Protein AF-A0A6V7I6G4-F1 (afdb_monomer)

Sequence (319 aa):
AIMKYIVFGTEKMRLEFGNEPKAKEIVEFIENSEDFRRCEDPVRAAGLIRTSRYSIDHCNAKLLKSSQVWEALVETMDLSKLLQNLQQIYNAGLLTASSQVSEKIIAALVDKESILKSKIRPATLFMVAKSYQDPESVPMSLKRRAGRKYKSKQRPNQQPIRKLVDALYSALNVSFSNVEATGLRYLITVSTDGWRKKQGSHLAQPDANKPWVLESACILALSLLRADDRVTVSTFIATEGLNARPVHIDKNATFQEAMNRMKSKSTAPPNLGKPILWAAHHRKKYDVFINVVDKMREKYDFTGRAMDLYKKKMNLTNT

InterPro domains:
  IPR008858 TROVE domain [PF05731] (60-138)
  IPR008858 TROVE domain [PS50988] (1-184)
  IPR036465 von Willebrand factor A-like domain superfamily [G3DSA:3.40.50.410] (151-319)
  IPR036465 von Willebrand factor A-like domain superfamily [SSF53300] (208-314)
  IPR037214 TROVE domain superfamily [SSF140864] (2-178)
  IPR040322 RNA-binding protein RO60 [PTHR14202] (2-317)
  IPR056800 RNA-binding protein RO60, vWA domain [PF25045] (215-317)

Secondary structure (DSSP, 8-state):
-HHHHHHHHHHHHHHHHTT-TTTHHHHHHHHHHHHHHH---HHHHHHHHHHH---GGGS-GGGGG-HHHHHHHHHHS-HHHHHHHHHHHHHTT---TT-HHHHHHHHHHH-HHHHHHTT--HHHHHHHHHHHH-TTTS-HHHHHHTT------SPPSSPPPHHHHHHHHHHHHHHGGGSPP----EEEEE--GGGS-----S----STT---HHHHHHHHHHHHHHH-S-EEEEE---SSSS--EE----TT--HHHHHHHH-----S---TTHHHHHHHHTT---SEEEEE-S---GGG--HHHHHHHHHHHHT----

Mean predicted aligned error: 7.87 Å

Solvent-accessible surface area (backbone atoms only — not comparable to full-atom values): 18176 Å² total; per-residue (Å²): 89,71,73,44,30,75,76,62,34,65,69,60,20,44,76,76,30,60,85,36,78,94,37,36,70,61,52,51,50,52,52,52,50,52,53,48,38,68,47,82,52,48,69,61,48,22,51,46,28,64,76,69,64,54,54,78,89,48,50,30,77,79,45,72,62,39,61,60,30,49,45,30,43,61,76,77,50,54,70,70,63,47,57,63,40,46,60,56,45,42,50,51,61,47,57,42,98,84,31,69,46,37,54,53,53,36,53,62,36,64,37,61,66,59,46,55,74,65,57,47,52,37,70,59,38,50,54,44,40,48,36,56,70,35,63,73,72,51,56,68,70,58,41,44,75,66,70,40,84,79,82,76,88,62,75,44,99,65,74,66,52,64,69,51,51,52,24,35,54,50,36,27,62,58,19,29,75,58,42,78,60,80,86,58,27,37,38,38,36,36,42,45,78,47,32,61,75,81,74,89,54,99,74,71,70,72,79,74,75,69,74,61,32,55,62,52,40,37,54,51,48,47,30,44,39,58,32,25,96,45,56,46,42,25,29,45,48,53,64,93,75,59,32,49,44,76,46,88,67,62,55,83,53,51,72,67,54,40,49,60,61,62,61,50,84,10,78,42,76,78,56,83,24,30,45,44,41,32,29,34,73,69,70,54,85,62,78,44,80,44,77,39,58,88,74,85,62,70,94,73,63,46,42,68,63,22,48,52,51,24,32,62,67,66,73,49,78,94,122

pLDDT: mean 85.98, std 14.03, range [36.84, 97.88]

Foldseek 3Di:
DVVCCVVPNLVRCCVVCVPPPVCPVVNVVRVVLVVLLVDPDLQVNLVCCQPVVDAPVSHHPNSLLDLSNLLSNLVRDQLLVCLLCVLVCQQSVQCDPPHSNVVSNLVCLLPLVSLLVVLDALVSLVLSLCCLQPVLLDDPVVNVVSVNPDDDPDHNPDHRDPSSSVSSLNSSLSSLLSQAADQFAEEEEFEAPLQDDPPDDPPPPDPSPVDCLLLVSLSVQLSHLQNYVRYWYWYAAADPALGTHTFDDHNSHGSVRSSVRRDDNHNHDDAQLSPLLVCLVVLNDGPYYHYRDPDDDVVRHPNVVSVVSSCVSNVHDDD

Radius of gyration: 25.77 Å; Cα contacts (8 Å, |Δi|>4): 450; chains: 1; bounding box: 75×36×69 Å

Structure (mmCIF, N/CA/C/O backbone):
data_AF-A0A6V7I6G4-F1
#
_entry.id   AF-A0A6V7I6G4-F1
#
loop_
_atom_site.group_PDB
_atom_site.id
_atom_site.type_symbol
_atom_site.label_atom_id
_atom_site.label_alt_id
_atom_site.label_comp_id
_atom_site.label_asym_id
_atom_site.label_entity_id
_atom_site.label_seq_id
_atom_site.pdbx_PDB_ins_code
_atom_site.Cartn_x
_atom_site.Cartn_y
_atom_site.Cartn_z
_atom_site.occupancy
_atom_site.B_iso_or_equiv
_atom_site.auth_seq_id
_atom_site.auth_comp_id
_atom_site.auth_asym_id
_atom_site.auth_atom_id
_atom_site.pdbx_PDB_model_num
ATOM 1 N N . ALA A 1 1 ? -36.254 13.062 14.295 1.00 87.94 1 ALA A N 1
ATOM 2 C CA . ALA A 1 1 ? -35.146 12.525 15.119 1.00 87.94 1 ALA A CA 1
ATOM 3 C C . ALA A 1 1 ? -33.748 12.967 14.652 1.00 87.94 1 ALA A C 1
ATOM 5 O O . ALA A 1 1 ? -33.191 13.850 15.289 1.00 87.94 1 ALA A O 1
ATOM 6 N N . ILE A 1 2 ? -33.184 12.438 13.551 1.00 93.88 2 ILE A N 1
ATOM 7 C CA . ILE A 1 2 ? -31.757 12.645 13.180 1.00 93.88 2 ILE A CA 1
ATOM 8 C C . ILE A 1 2 ? -31.364 14.126 13.058 1.00 93.88 2 ILE A C 1
ATOM 10 O O . ILE A 1 2 ? -30.454 14.576 13.747 1.00 93.88 2 ILE A O 1
ATOM 14 N N . MET A 1 3 ? -32.078 14.908 12.239 1.00 94.56 3 MET A N 1
ATOM 15 C CA . MET A 1 3 ? -31.788 16.343 12.077 1.00 94.56 3 MET A CA 1
ATOM 16 C C . MET A 1 3 ? -31.874 17.107 13.404 1.00 94.56 3 MET A C 1
ATOM 18 O O . MET A 1 3 ? -31.080 18.009 13.654 1.00 94.56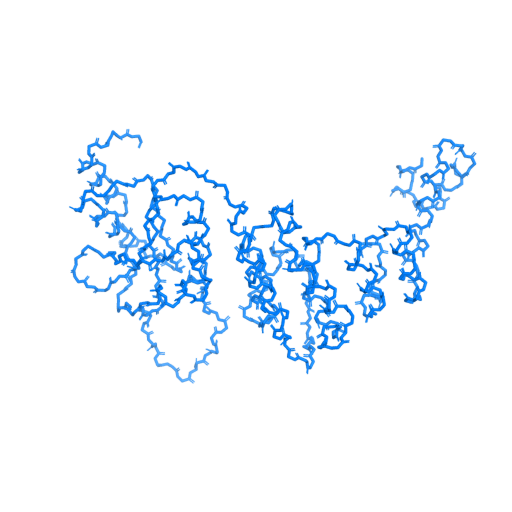 3 MET A O 1
ATOM 22 N N . LYS A 1 4 ? -32.800 16.713 14.287 1.00 93.75 4 LYS A N 1
ATOM 23 C CA . LYS A 1 4 ? -32.948 17.325 15.611 1.00 93.75 4 LYS A CA 1
ATOM 24 C C . LYS A 1 4 ? -31.737 17.039 16.495 1.00 93.75 4 LYS A C 1
ATOM 26 O O . LYS A 1 4 ? -31.231 17.963 17.118 1.00 93.75 4 LYS A O 1
ATOM 31 N N . TYR A 1 5 ? -31.255 15.795 16.503 1.00 94.69 5 TYR A N 1
ATOM 32 C CA . TYR A 1 5 ? -30.037 15.414 17.219 1.00 94.69 5 TYR A CA 1
ATOM 33 C C . TYR A 1 5 ? -28.815 16.189 16.711 1.00 94.69 5 TYR A C 1
ATOM 35 O O . TYR A 1 5 ? -28.080 16.749 17.517 1.00 94.69 5 TYR A O 1
ATOM 43 N N . ILE A 1 6 ? -28.636 16.291 15.390 1.00 94.00 6 ILE A N 1
ATOM 44 C CA . ILE A 1 6 ? -27.493 17.001 14.793 1.00 94.00 6 ILE A CA 1
ATOM 45 C C . ILE A 1 6 ? -27.478 18.482 15.199 1.00 94.00 6 ILE A C 1
ATOM 47 O O . ILE A 1 6 ? -26.416 19.021 15.497 1.00 94.00 6 ILE A O 1
ATOM 51 N N . VAL A 1 7 ? -28.640 19.143 15.214 1.00 95.88 7 VAL A N 1
ATOM 52 C CA . VAL A 1 7 ? -28.730 20.590 15.476 1.00 95.88 7 VAL A CA 1
ATOM 53 C C . VAL A 1 7 ? -28.798 20.914 16.972 1.00 95.88 7 VAL A C 1
ATOM 55 O O . VAL A 1 7 ? -28.272 21.937 17.401 1.00 95.88 7 VAL A O 1
ATOM 58 N N . PHE A 1 8 ? -29.452 20.072 17.775 1.00 94.12 8 PHE A N 1
ATOM 59 C CA . PHE A 1 8 ? -29.814 20.406 19.156 1.00 94.12 8 PHE A CA 1
ATOM 60 C C . PHE A 1 8 ? -29.389 19.382 20.215 1.00 94.12 8 PHE A C 1
ATOM 62 O O . PHE A 1 8 ? -29.637 19.610 21.399 1.00 94.12 8 PHE A O 1
ATOM 69 N N . GLY A 1 9 ? -28.766 18.272 19.821 1.00 92.12 9 GLY A N 1
ATOM 70 C CA . GLY A 1 9 ? -28.303 17.225 20.727 1.00 92.12 9 GLY A CA 1
ATOM 71 C C . GLY A 1 9 ? -29.379 16.226 21.166 1.00 92.12 9 GLY A C 1
ATOM 72 O O . GLY A 1 9 ? -30.554 16.302 20.792 1.00 92.12 9 GLY A O 1
ATOM 73 N N . THR A 1 10 ? -28.941 15.248 21.962 1.00 92.06 10 THR A N 1
ATOM 74 C CA . THR A 1 10 ? -29.726 14.068 22.363 1.00 92.06 10 THR A CA 1
ATOM 75 C C . THR A 1 10 ? -30.939 14.422 23.214 1.00 92.06 10 THR A C 1
ATOM 77 O O . THR A 1 10 ? -32.009 13.865 22.995 1.00 92.06 10 THR A O 1
ATOM 80 N N . GLU A 1 11 ? -30.818 15.390 24.126 1.00 91.50 11 GLU A N 1
ATOM 81 C CA . GLU A 1 11 ? -31.911 15.775 25.030 1.00 91.50 11 GLU A CA 1
ATOM 82 C C . GLU A 1 11 ? -33.131 16.308 24.270 1.00 91.50 11 GLU A C 1
ATOM 84 O O . GLU A 1 11 ? -34.240 15.806 24.452 1.00 91.50 11 GLU A O 1
ATOM 89 N N . LYS A 1 12 ? -32.942 17.268 23.349 1.00 92.69 12 LYS A N 1
ATOM 90 C CA . LYS A 1 12 ? -34.058 17.816 22.554 1.00 92.69 12 LYS A CA 1
ATOM 91 C C . LYS A 1 12 ? -34.633 16.798 21.576 1.00 92.69 12 LYS A C 1
ATOM 93 O O . LYS A 1 12 ? -35.821 16.843 21.274 1.00 92.69 12 LYS A O 1
ATOM 98 N N . MET A 1 13 ? -33.802 15.887 21.072 1.00 94.94 13 MET A N 1
ATOM 99 C CA . MET A 1 13 ? -34.265 14.787 20.231 1.00 94.94 13 MET A CA 1
ATOM 100 C C . MET A 1 13 ? -35.169 13.831 21.022 1.00 94.94 13 MET A C 1
ATOM 102 O O . MET A 1 13 ? -36.256 13.513 20.543 1.00 94.94 13 MET A O 1
ATOM 106 N N . ARG A 1 14 ? -34.772 13.448 22.243 1.00 92.19 14 ARG A N 1
ATOM 107 C CA . ARG A 1 14 ? -35.543 12.563 23.126 1.00 92.19 14 ARG A CA 1
ATOM 108 C C . ARG A 1 14 ? -36.880 13.174 23.541 1.00 92.19 14 ARG A C 1
ATOM 110 O O . ARG A 1 14 ? -37.891 12.482 23.511 1.00 92.19 14 ARG A O 1
ATOM 117 N N . LEU A 1 15 ? -36.897 14.463 23.882 1.00 93.56 15 LEU A N 1
ATOM 118 C CA . LEU A 1 15 ? -38.122 15.168 24.279 1.00 93.56 15 LEU A CA 1
ATOM 119 C C . LEU A 1 15 ? -39.195 15.161 23.180 1.00 93.56 15 LEU A C 1
ATOM 121 O O . LEU A 1 15 ? -40.371 14.995 23.480 1.00 93.56 15 LEU A O 1
ATOM 125 N N . GLU A 1 16 ? -38.799 15.326 21.917 1.00 92.38 16 GLU A N 1
ATOM 126 C CA . GLU A 1 16 ? -39.747 15.422 20.797 1.00 92.38 16 GLU A CA 1
ATOM 127 C C . GLU A 1 16 ? -40.076 14.071 20.156 1.00 92.38 16 GLU A C 1
ATOM 129 O O . GLU A 1 16 ? -41.180 13.885 19.655 1.00 92.38 16 GLU A O 1
ATOM 134 N N . PHE A 1 17 ? -39.127 13.131 20.143 1.00 93.12 17 PHE A N 1
ATOM 135 C CA . PHE A 1 17 ? -39.249 11.885 19.379 1.00 93.12 17 PHE A CA 1
ATOM 136 C C . PHE A 1 17 ? -39.174 10.613 20.232 1.00 93.12 17 PHE A C 1
ATOM 138 O O . PHE A 1 17 ? -39.289 9.526 19.676 1.00 93.12 17 PHE A O 1
ATOM 145 N N . GLY A 1 18 ? -39.012 10.708 21.556 1.00 86.94 18 GLY A N 1
ATOM 146 C CA . GLY A 1 18 ? -38.821 9.542 22.431 1.00 86.94 18 GLY A CA 1
ATOM 147 C C . GLY A 1 18 ? -39.999 8.564 22.464 1.00 86.94 18 GLY A C 1
ATOM 148 O O . GLY A 1 18 ? -39.793 7.365 22.611 1.00 86.94 18 GLY A O 1
ATOM 149 N N . ASN A 1 19 ? -41.221 9.063 22.262 1.00 91.12 19 ASN A N 1
ATOM 150 C CA . ASN A 1 19 ? -42.437 8.243 22.230 1.00 91.12 19 ASN A CA 1
ATOM 151 C C . ASN A 1 19 ? -42.943 7.969 20.803 1.00 91.12 19 ASN A C 1
ATOM 153 O O . ASN A 1 19 ? -43.972 7.320 20.641 1.00 91.12 19 ASN A O 1
ATOM 157 N N . GLU A 1 20 ? -42.254 8.467 19.770 1.00 92.88 20 GLU A N 1
ATOM 158 C CA . GLU A 1 20 ? -42.673 8.301 18.377 1.00 92.88 20 GLU A CA 1
ATOM 159 C C . GLU A 1 20 ? -42.309 6.885 17.887 1.00 92.88 20 GLU A C 1
ATOM 161 O O . GLU A 1 20 ? -41.119 6.585 17.727 1.00 92.88 20 GLU A O 1
ATOM 166 N N . PRO A 1 21 ? -43.286 6.004 17.588 1.00 92.00 21 PRO A N 1
ATOM 167 C CA . PRO A 1 21 ? -43.012 4.603 17.260 1.00 92.00 21 PRO A CA 1
ATOM 168 C C . PRO A 1 21 ? -42.117 4.447 16.030 1.00 92.00 21 PRO A C 1
ATOM 170 O O . PRO A 1 21 ? -41.254 3.574 15.994 1.00 92.00 21 PRO A O 1
ATOM 173 N N . LYS A 1 22 ? -42.278 5.336 15.039 1.00 92.12 22 LYS A N 1
ATOM 174 C CA . LYS A 1 22 ? -41.467 5.345 13.811 1.00 92.12 22 LYS A CA 1
ATOM 175 C C . LYS A 1 22 ? -40.026 5.797 14.044 1.00 92.12 22 LYS A C 1
ATOM 177 O O . LYS A 1 22 ? -39.168 5.535 13.208 1.00 92.12 22 LYS A O 1
ATOM 182 N N . ALA A 1 23 ? -39.759 6.507 15.139 1.00 91.25 23 ALA A N 1
ATOM 183 C CA . ALA A 1 23 ? -38.432 7.011 15.475 1.00 91.25 23 ALA A CA 1
ATOM 184 C C . ALA A 1 23 ? -37.715 6.157 16.527 1.00 91.25 23 ALA A C 1
ATOM 186 O O . ALA A 1 23 ? -36.510 6.330 16.691 1.00 91.25 23 ALA A O 1
ATOM 187 N N . LYS A 1 24 ? -38.425 5.245 17.204 1.00 91.81 24 LYS A N 1
ATOM 188 C CA . LYS A 1 24 ? -37.935 4.476 18.354 1.00 91.81 24 LYS A CA 1
ATOM 189 C C . LYS A 1 24 ? -36.563 3.836 18.125 1.00 91.81 24 LYS A C 1
ATOM 191 O O . LYS A 1 24 ? -35.648 4.096 18.894 1.00 91.81 24 LYS A O 1
ATOM 196 N N . GLU A 1 25 ? -36.392 3.087 17.036 1.00 91.44 25 GLU A N 1
ATOM 197 C CA . GLU A 1 25 ? -35.124 2.408 16.719 1.00 91.44 25 GLU A CA 1
ATOM 198 C C . GLU A 1 25 ? -33.957 3.397 16.552 1.00 91.44 25 GLU A C 1
ATOM 200 O O . GLU A 1 25 ? -32.858 3.182 17.061 1.00 91.44 25 GLU A O 1
ATOM 205 N N . ILE A 1 26 ? -34.200 4.526 15.882 1.00 92.00 26 ILE A N 1
ATOM 206 C CA . ILE A 1 26 ? -33.181 5.559 15.651 1.00 92.00 26 ILE A CA 1
ATOM 207 C C . ILE A 1 26 ? -32.856 6.305 16.950 1.00 92.00 26 ILE A C 1
ATOM 209 O O . ILE A 1 26 ? -31.694 6.626 17.193 1.00 92.00 26 ILE A O 1
ATOM 213 N N . VAL A 1 27 ? -33.866 6.604 17.770 1.00 93.25 27 VAL A N 1
ATOM 214 C CA . VAL A 1 27 ? -33.695 7.250 19.079 1.00 93.25 27 VAL A CA 1
ATOM 215 C C . VAL A 1 27 ? -32.844 6.353 19.979 1.00 93.25 27 VAL A C 1
ATOM 217 O O . VAL A 1 27 ? -31.806 6.807 20.458 1.00 93.25 27 VAL A O 1
ATOM 220 N N . GLU A 1 28 ? -33.215 5.076 20.113 1.00 91.81 28 GLU A N 1
ATOM 221 C CA . GLU A 1 28 ? -32.480 4.077 20.899 1.00 91.81 28 GLU A CA 1
ATOM 222 C C . GLU A 1 28 ? -31.045 3.904 20.392 1.00 91.81 28 GLU A C 1
ATOM 224 O O . GLU A 1 28 ? -30.103 3.872 21.182 1.00 91.81 28 GLU A O 1
ATOM 229 N N . PHE A 1 29 ? -30.837 3.844 19.073 1.00 90.25 29 PHE A N 1
ATOM 230 C CA . PHE A 1 29 ? -29.493 3.762 18.504 1.00 90.25 29 PHE A CA 1
ATOM 231 C C . PHE A 1 29 ? -28.633 4.979 18.873 1.00 90.25 29 PHE A C 1
ATOM 233 O O . PHE A 1 29 ? -27.484 4.824 19.294 1.00 90.25 29 PHE A O 1
ATOM 240 N N . ILE A 1 30 ? -29.174 6.195 18.739 1.00 91.50 30 ILE A N 1
ATOM 241 C CA . ILE A 1 30 ? -28.443 7.424 19.063 1.00 91.50 30 ILE A CA 1
ATOM 242 C C . ILE A 1 30 ? -28.115 7.470 20.558 1.00 91.50 30 ILE A C 1
ATOM 244 O O . ILE A 1 30 ? -26.965 7.743 20.903 1.00 91.50 30 ILE A O 1
ATOM 248 N N . GLU A 1 31 ? -29.074 7.163 21.431 1.00 91.00 31 GLU A N 1
ATOM 249 C CA . GLU A 1 31 ? -28.863 7.109 22.882 1.00 91.00 31 GLU A CA 1
ATOM 250 C C . GLU A 1 31 ? -27.778 6.091 23.251 1.00 91.00 31 GLU A C 1
ATOM 252 O O . GLU A 1 31 ? -26.788 6.450 23.889 1.00 91.00 31 GLU A O 1
ATOM 257 N N . ASN A 1 32 ? -27.873 4.865 22.732 1.00 91.69 32 ASN A N 1
ATOM 258 C CA . ASN A 1 32 ? -26.869 3.828 22.965 1.00 91.69 32 ASN A CA 1
ATOM 259 C C . ASN A 1 32 ? -25.475 4.237 22.451 1.00 91.69 32 ASN A C 1
ATOM 261 O O . ASN A 1 32 ? -24.461 3.911 23.072 1.00 91.69 32 ASN A O 1
ATOM 265 N N . SER A 1 33 ? -25.400 4.969 21.333 1.00 90.25 33 SER A N 1
ATOM 266 C CA . SER A 1 33 ? -24.134 5.466 20.781 1.00 90.25 33 SER A CA 1
ATOM 267 C C . SER A 1 33 ? -23.504 6.584 21.625 1.00 90.25 33 SER A C 1
ATOM 269 O O . SER A 1 33 ? -22.279 6.721 21.672 1.00 90.25 33 SER A O 1
ATOM 271 N N . GLU A 1 34 ? -24.325 7.415 22.270 1.00 89.81 34 GLU A N 1
ATOM 272 C CA . GLU A 1 34 ? -23.891 8.465 23.199 1.00 89.81 34 GLU A CA 1
ATOM 273 C C . GLU A 1 34 ? -23.421 7.859 24.521 1.00 89.81 34 GLU A C 1
ATOM 275 O O . GLU A 1 34 ? -22.352 8.214 25.021 1.00 89.81 34 GLU A O 1
ATOM 280 N N . ASP A 1 35 ? -24.157 6.878 25.037 1.00 90.00 35 ASP A N 1
ATOM 281 C CA . ASP A 1 35 ? -23.777 6.124 26.229 1.00 90.00 35 ASP A CA 1
ATOM 282 C C . ASP A 1 35 ? -22.467 5.361 26.015 1.00 90.00 35 ASP A C 1
ATOM 284 O O . ASP A 1 35 ? -21.580 5.384 26.872 1.00 90.00 35 ASP A O 1
ATOM 288 N N . PHE A 1 36 ? -22.284 4.749 24.841 1.00 92.94 36 PHE A N 1
ATOM 289 C CA . PHE A 1 36 ? -21.019 4.111 24.483 1.00 92.94 36 PHE A CA 1
ATOM 290 C C . PHE A 1 36 ? -19.863 5.116 24.397 1.00 92.94 36 PHE A C 1
ATOM 292 O O . PHE A 1 36 ? -18.784 4.848 24.926 1.00 92.94 36 PHE A O 1
ATOM 299 N N . ARG A 1 37 ? -20.081 6.306 23.816 1.00 90.81 37 ARG A N 1
ATOM 300 C CA . ARG A 1 37 ? -19.069 7.381 23.780 1.00 90.81 37 ARG A CA 1
ATOM 301 C C . ARG A 1 37 ? -18.630 7.835 25.173 1.00 90.81 37 ARG A C 1
ATOM 303 O O . ARG A 1 37 ? -17.478 8.234 25.350 1.00 90.81 37 ARG A O 1
ATOM 310 N N . ARG A 1 38 ? -19.532 7.769 26.155 1.00 91.25 38 ARG A N 1
ATOM 311 C CA . ARG A 1 38 ? -19.275 8.100 27.567 1.00 91.25 38 ARG A CA 1
ATOM 312 C C . ARG A 1 38 ? -18.714 6.927 28.372 1.00 91.25 38 ARG A C 1
ATOM 314 O O . ARG A 1 38 ? -18.309 7.127 29.513 1.00 91.25 38 ARG A O 1
ATOM 321 N N . CYS A 1 39 ? -18.666 5.722 27.806 1.00 93.19 39 CYS A N 1
ATOM 322 C CA . CYS A 1 39 ? -18.121 4.554 28.481 1.00 93.19 39 CYS A CA 1
ATOM 323 C C . CYS A 1 39 ? -16.626 4.752 28.784 1.00 93.19 39 CYS A C 1
ATOM 325 O O . CYS A 1 39 ? -15.840 5.131 27.911 1.00 93.19 39 CYS A O 1
ATOM 327 N N . GLU A 1 40 ? -16.236 4.489 30.032 1.00 94.06 40 GLU A N 1
ATOM 328 C CA . GLU A 1 40 ? -14.837 4.521 30.481 1.00 94.06 40 GLU A CA 1
ATOM 329 C C . GLU A 1 40 ? -14.327 3.145 30.939 1.00 94.06 40 GLU A C 1
ATOM 331 O O . GLU A 1 40 ? -13.123 2.984 31.127 1.00 94.06 40 GLU A O 1
ATOM 336 N N . ASP A 1 41 ? -15.212 2.146 31.061 1.00 95.75 41 ASP A N 1
ATOM 337 C CA . ASP A 1 41 ? -14.856 0.769 31.416 1.00 95.75 41 ASP A CA 1
ATOM 338 C C . ASP A 1 41 ? -14.464 -0.043 30.163 1.00 95.75 41 ASP A C 1
ATOM 340 O O . ASP A 1 41 ? -15.312 -0.282 29.293 1.00 95.75 41 ASP A O 1
ATO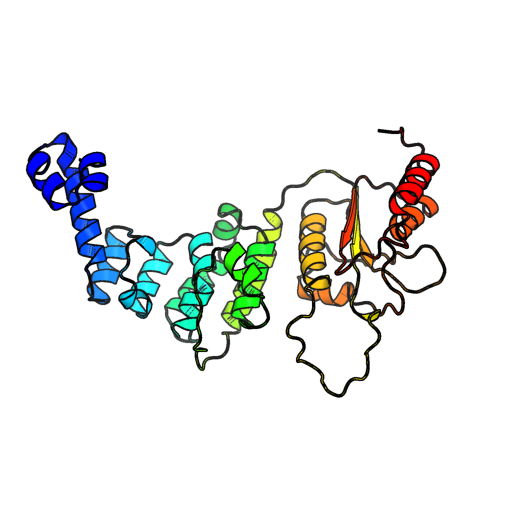M 344 N N . PRO A 1 42 ? -13.207 -0.512 30.059 1.00 95.62 42 PRO A N 1
ATOM 345 C CA . PRO A 1 42 ? -12.752 -1.292 28.917 1.00 95.62 42 PRO A CA 1
ATOM 346 C C . PRO A 1 42 ? -13.497 -2.611 28.696 1.00 95.62 42 PRO A C 1
ATOM 348 O O . PRO A 1 42 ? -13.676 -3.003 27.541 1.00 95.62 42 PRO A O 1
ATOM 351 N N . VAL A 1 43 ? -13.938 -3.289 29.761 1.00 95.81 43 VAL A N 1
ATOM 352 C CA . VAL A 1 43 ? -14.604 -4.597 29.645 1.00 95.81 43 VAL A CA 1
ATOM 353 C C . VAL A 1 43 ? -15.997 -4.410 29.058 1.00 95.81 43 VAL A C 1
ATOM 355 O O . VAL A 1 43 ? -16.337 -5.033 28.047 1.00 95.81 43 VAL A O 1
ATOM 358 N N . ARG A 1 44 ? -16.780 -3.486 29.630 1.00 95.06 44 ARG A N 1
ATOM 359 C CA . ARG A 1 44 ? -18.088 -3.106 29.086 1.00 95.06 44 ARG A CA 1
ATOM 360 C C . ARG A 1 44 ? -17.978 -2.602 27.651 1.00 95.06 44 ARG A C 1
ATOM 362 O O . ARG A 1 44 ? -18.779 -3.002 26.808 1.00 95.06 44 ARG A O 1
ATOM 369 N N . ALA A 1 45 ? -16.981 -1.770 27.351 1.00 95.56 45 ALA A N 1
ATOM 370 C CA . ALA A 1 45 ? -16.783 -1.260 26.001 1.00 95.56 45 ALA A CA 1
ATOM 371 C C . ALA A 1 45 ? -16.490 -2.383 24.991 1.00 95.56 45 ALA A C 1
ATOM 373 O O . ALA A 1 45 ? -17.091 -2.413 23.919 1.00 95.56 45 ALA A O 1
ATOM 374 N N . ALA A 1 46 ? -15.624 -3.339 25.341 1.00 95.25 46 ALA A N 1
ATOM 375 C CA . ALA A 1 46 ? -15.332 -4.498 24.500 1.00 95.25 46 ALA A CA 1
ATOM 376 C C . ALA A 1 46 ? -16.578 -5.366 24.244 1.00 95.25 46 ALA A C 1
ATOM 378 O O . ALA A 1 46 ? -16.765 -5.859 23.131 1.00 95.25 46 ALA A O 1
ATOM 379 N N . GLY A 1 47 ? -17.448 -5.527 25.247 1.00 94.56 47 GLY A N 1
ATOM 380 C CA . GLY A 1 47 ? -18.747 -6.186 25.084 1.00 94.56 47 GLY A CA 1
ATOM 381 C C . GLY A 1 47 ? -19.640 -5.464 24.071 1.00 94.56 47 GLY A C 1
ATOM 382 O O . GLY A 1 47 ? -20.094 -6.079 23.109 1.00 94.56 47 GLY A O 1
ATOM 383 N N . LEU A 1 48 ? -19.808 -4.147 24.235 1.00 93.69 48 LEU A N 1
ATOM 384 C CA . LEU A 1 48 ? -20.638 -3.312 23.357 1.00 93.69 48 LEU A CA 1
ATOM 385 C C . LEU A 1 48 ? -20.131 -3.272 21.908 1.00 93.69 48 LEU A C 1
ATOM 387 O O . LEU A 1 48 ? -20.933 -3.260 20.977 1.00 93.69 48 LEU A O 1
ATOM 391 N N . ILE A 1 49 ? -18.814 -3.296 21.693 1.00 94.94 49 ILE A N 1
ATOM 392 C CA . ILE A 1 49 ? -18.229 -3.379 20.345 1.00 94.94 49 ILE A CA 1
ATOM 393 C C . ILE A 1 49 ? -18.655 -4.676 19.650 1.00 94.94 49 ILE A C 1
ATOM 395 O O . ILE A 1 49 ? -19.049 -4.640 18.487 1.00 94.94 49 ILE A O 1
ATOM 399 N N . ARG A 1 50 ? -18.636 -5.811 20.356 1.00 93.25 50 ARG A N 1
ATOM 400 C CA . ARG A 1 50 ? -19.014 -7.110 19.779 1.00 93.25 50 ARG A CA 1
ATOM 401 C C . ARG A 1 50 ? -20.510 -7.222 19.513 1.00 93.25 50 ARG A C 1
ATOM 403 O O . ARG A 1 50 ? -20.899 -7.717 18.459 1.00 93.25 50 ARG A O 1
ATOM 410 N N . THR A 1 51 ? -21.345 -6.762 20.445 1.00 91.88 51 THR A N 1
ATOM 411 C CA . THR A 1 51 ? -22.805 -6.893 20.329 1.00 91.88 51 THR A CA 1
ATOM 412 C C . THR A 1 51 ? -23.404 -5.876 19.367 1.00 91.88 51 THR A C 1
ATOM 414 O O . THR A 1 51 ? -24.229 -6.232 18.532 1.00 91.88 51 THR A O 1
ATOM 417 N N . SER A 1 52 ? -22.973 -4.616 19.449 1.00 89.44 52 SER A N 1
ATOM 418 C CA . SER A 1 52 ? -23.563 -3.496 18.704 1.00 89.44 52 SER A CA 1
ATOM 419 C C . SER A 1 52 ? -22.740 -3.070 17.485 1.00 89.44 52 SER A C 1
ATOM 421 O O . SER A 1 52 ? -23.135 -2.147 16.779 1.00 89.44 52 SER A O 1
ATOM 423 N N . ARG A 1 53 ? -21.599 -3.726 17.221 1.00 88.00 53 ARG A N 1
ATOM 424 C CA . ARG A 1 53 ? -20.684 -3.442 16.096 1.00 88.00 53 ARG A CA 1
ATOM 425 C C . ARG A 1 53 ? -20.223 -1.983 16.028 1.00 88.00 53 ARG A C 1
ATOM 427 O O . ARG A 1 53 ? -20.032 -1.429 14.943 1.00 88.00 53 ARG A O 1
ATOM 434 N N . TYR A 1 54 ? -20.020 -1.351 17.184 1.00 91.62 54 TYR A N 1
ATOM 435 C CA . TYR A 1 54 ? -19.483 0.005 17.224 1.00 91.62 54 TYR A CA 1
ATOM 436 C C . TYR A 1 54 ? -18.066 0.055 16.652 1.00 91.62 54 TYR A C 1
ATOM 438 O O . TYR A 1 54 ? -17.186 -0.720 17.021 1.00 91.62 54 TYR A O 1
ATOM 446 N N . SER A 1 55 ? -17.833 1.015 15.758 1.00 91.50 55 SER A N 1
ATOM 447 C CA . SER A 1 55 ? -16.499 1.291 15.229 1.00 91.50 55 SER A CA 1
ATOM 448 C C . SER A 1 55 ? -15.625 2.056 16.232 1.00 91.50 55 SER A C 1
ATOM 450 O O . SER A 1 55 ? -16.112 2.680 17.179 1.00 91.50 55 SER A O 1
ATOM 452 N N . ILE A 1 56 ? -14.319 2.095 15.950 1.00 91.50 56 ILE A N 1
ATOM 453 C CA . ILE A 1 56 ? -13.338 2.923 16.671 1.00 91.50 56 ILE A CA 1
ATOM 454 C C . ILE A 1 56 ? -13.744 4.403 16.768 1.00 91.50 56 ILE A C 1
ATOM 456 O O . ILE A 1 56 ? -13.377 5.068 17.730 1.00 91.50 56 ILE A O 1
ATOM 460 N N . ASP A 1 57 ? -14.521 4.916 15.808 1.00 89.69 57 ASP A N 1
ATOM 461 C CA . ASP A 1 57 ? -14.923 6.326 15.769 1.00 89.69 57 ASP A CA 1
ATOM 462 C C . ASP A 1 57 ? -15.934 6.675 16.881 1.00 89.69 57 ASP A C 1
ATOM 464 O O . ASP A 1 57 ? -16.057 7.838 17.255 1.00 89.69 57 ASP A O 1
ATOM 468 N N . HIS A 1 58 ? -16.613 5.671 17.447 1.00 90.12 58 HIS A N 1
ATOM 469 C CA . HIS A 1 58 ? -17.508 5.835 18.595 1.00 90.12 58 HIS A CA 1
ATOM 470 C C . HIS A 1 58 ? -16.788 5.662 19.941 1.00 90.12 58 HIS A C 1
ATOM 472 O O . HIS A 1 58 ? -17.365 5.947 20.987 1.00 90.12 58 HIS A O 1
ATOM 478 N N . CYS A 1 59 ? -15.548 5.164 19.943 1.00 89.81 59 CYS A N 1
ATOM 479 C CA . CYS A 1 59 ? -14.831 4.845 21.173 1.00 89.81 59 CYS A CA 1
ATOM 480 C C . CYS A 1 59 ? -14.279 6.106 21.846 1.00 89.81 59 CYS A C 1
ATOM 482 O O . CYS A 1 59 ? -13.681 6.971 21.202 1.00 89.81 59 CYS A O 1
ATOM 484 N N . ASN A 1 60 ? -14.370 6.159 23.175 1.00 89.56 60 ASN A N 1
ATOM 485 C CA . ASN A 1 60 ? -13.656 7.155 23.965 1.00 89.56 60 ASN A CA 1
ATOM 486 C C . ASN A 1 60 ? -12.135 7.009 23.758 1.00 89.56 60 ASN A C 1
ATOM 488 O O . ASN A 1 60 ? -11.578 5.916 23.874 1.00 89.56 60 ASN A O 1
ATOM 492 N N . ALA A 1 61 ? -11.430 8.115 23.503 1.00 87.00 61 ALA A N 1
ATOM 493 C CA . ALA A 1 61 ? -9.987 8.111 23.260 1.00 87.00 61 ALA A CA 1
ATOM 494 C C . ALA A 1 61 ? -9.172 7.477 24.405 1.00 87.00 61 ALA A C 1
ATOM 496 O O . ALA A 1 61 ? -8.123 6.882 24.149 1.00 87.00 61 ALA A O 1
ATOM 497 N N . LYS A 1 62 ? -9.650 7.568 25.657 1.00 89.88 62 LYS A N 1
ATOM 498 C CA . LYS A 1 62 ? -9.008 6.926 26.818 1.00 89.88 62 LYS A CA 1
ATOM 499 C C . LYS A 1 62 ? -8.987 5.397 26.690 1.00 89.88 62 LYS A C 1
ATOM 501 O O . LYS A 1 62 ? -7.993 4.772 27.054 1.00 89.88 62 LYS A O 1
ATOM 506 N N . LEU A 1 63 ? -10.044 4.815 26.119 1.00 93.19 63 LEU A N 1
ATOM 507 C CA . LEU A 1 63 ? -10.207 3.370 25.943 1.00 93.19 63 LEU A CA 1
ATOM 508 C C . LEU A 1 63 ? -9.277 2.786 24.875 1.00 93.19 63 LEU A C 1
ATOM 510 O O . LEU A 1 63 ? -8.952 1.602 24.927 1.00 93.19 63 LEU A O 1
ATOM 514 N N . LEU A 1 64 ? -8.765 3.611 23.954 1.00 91.56 64 LEU A N 1
ATOM 515 C CA . LEU A 1 64 ? -7.849 3.179 22.888 1.00 91.56 64 LEU A CA 1
ATOM 516 C C . LEU A 1 64 ? -6.437 2.818 23.387 1.00 91.56 64 LEU A C 1
ATOM 518 O O . LEU A 1 64 ? -5.555 2.534 22.577 1.00 91.56 64 LEU A O 1
ATOM 522 N N . LYS A 1 65 ? -6.218 2.820 24.706 1.00 89.75 65 LYS A N 1
ATOM 523 C CA . LYS A 1 65 ? -5.033 2.257 25.368 1.00 89.75 65 LYS A CA 1
ATOM 524 C C . LYS A 1 65 ? -5.252 0.827 25.884 1.00 89.75 65 LYS A C 1
ATOM 526 O O . LYS A 1 65 ? -4.296 0.211 26.336 1.00 89.75 65 LYS A O 1
ATOM 531 N N . SER A 1 66 ? -6.480 0.305 25.851 1.00 94.00 66 SER A N 1
ATOM 532 C CA . SER A 1 66 ? -6.811 -1.019 26.392 1.00 94.00 66 SER A CA 1
ATOM 533 C C . SER A 1 66 ? -6.657 -2.130 25.353 1.00 94.00 66 SER A C 1
ATOM 535 O O . SER A 1 66 ? -7.215 -2.035 24.258 1.00 94.00 66 SER A O 1
ATOM 537 N N . SER A 1 67 ? -5.980 -3.223 25.730 1.00 93.19 67 SER A N 1
ATOM 538 C CA . SER A 1 67 ? -5.906 -4.445 24.911 1.00 93.19 67 SER A CA 1
ATOM 539 C C . SER A 1 67 ? -7.295 -5.012 24.628 1.00 93.19 67 SER A C 1
ATOM 541 O O . SER A 1 67 ? -7.618 -5.274 23.478 1.00 93.19 67 SER A O 1
ATOM 543 N N . GLN A 1 68 ? -8.159 -5.099 25.644 1.00 93.69 68 GLN A N 1
ATOM 544 C CA . GLN A 1 68 ? -9.497 -5.698 25.531 1.00 93.69 68 GLN A CA 1
ATOM 545 C C . GLN A 1 68 ? -10.372 -4.983 24.492 1.00 93.69 68 GLN A C 1
ATOM 547 O O . GLN A 1 68 ? -11.105 -5.620 23.736 1.00 93.69 68 GLN A O 1
ATOM 552 N N . VAL A 1 69 ? -10.263 -3.653 24.427 1.00 95.50 69 VAL A N 1
ATOM 553 C CA . VAL A 1 69 ? -10.995 -2.828 23.458 1.00 95.50 69 VAL A CA 1
ATOM 554 C C . VAL A 1 69 ? -10.463 -3.071 22.049 1.00 95.50 69 VAL A C 1
ATOM 556 O O . VAL A 1 69 ? -11.248 -3.295 21.132 1.00 95.50 69 VAL A O 1
ATOM 559 N N . TRP A 1 70 ? -9.140 -3.093 21.864 1.00 95.19 70 TRP A N 1
ATOM 560 C CA . TRP A 1 70 ? -8.549 -3.394 20.558 1.00 95.19 70 TRP A CA 1
ATOM 561 C C . TRP A 1 70 ? -8.808 -4.828 20.100 1.00 95.19 70 TRP A C 1
ATOM 563 O O . TRP A 1 70 ? -9.036 -5.045 18.916 1.00 95.19 70 TRP A O 1
ATOM 573 N N . GLU A 1 71 ? -8.840 -5.797 21.010 1.00 94.06 71 GLU A N 1
ATOM 574 C CA . GLU A 1 71 ? -9.195 -7.180 20.694 1.00 94.06 71 GLU A CA 1
ATOM 575 C C . GLU A 1 71 ? -10.610 -7.303 20.138 1.00 94.06 71 GLU A C 1
ATOM 577 O O . GLU A 1 71 ? -10.804 -8.079 19.204 1.00 94.06 71 GLU A O 1
ATOM 582 N N . ALA A 1 72 ? -11.567 -6.553 20.693 1.00 95.00 72 ALA A N 1
ATOM 583 C CA . ALA A 1 72 ? -12.937 -6.494 20.190 1.00 95.00 72 ALA A CA 1
ATOM 584 C C . ALA A 1 72 ? -13.020 -5.723 18.864 1.00 95.00 72 ALA A C 1
ATOM 586 O O . ALA A 1 72 ? -13.674 -6.174 17.931 1.00 95.00 72 ALA A O 1
ATOM 587 N N . LEU A 1 73 ? -12.312 -4.592 18.746 1.00 95.25 73 LEU A N 1
ATOM 588 C CA . LEU A 1 73 ? -12.280 -3.806 17.510 1.00 95.25 73 LEU A CA 1
ATOM 589 C C . LEU A 1 73 ? -11.722 -4.616 16.337 1.00 95.25 73 LEU A C 1
ATOM 591 O O . LEU A 1 73 ? -12.316 -4.602 15.267 1.00 95.25 73 LEU A O 1
ATOM 595 N N . VAL A 1 74 ? -10.602 -5.323 16.518 1.00 93.62 74 VAL A N 1
ATOM 596 C CA . VAL A 1 74 ? -9.956 -6.099 15.443 1.00 93.62 74 VAL A CA 1
ATOM 597 C C . VAL A 1 74 ? -10.861 -7.223 14.926 1.00 93.62 74 VAL A C 1
ATOM 599 O O . VAL A 1 74 ? -10.809 -7.522 13.740 1.00 93.62 74 VAL A O 1
ATOM 602 N N . GLU A 1 75 ? -11.714 -7.814 15.772 1.00 91.62 75 GLU A N 1
ATOM 603 C CA . GLU A 1 75 ? -12.667 -8.860 15.357 1.00 91.62 75 GLU A CA 1
ATOM 604 C C . GLU A 1 75 ? -13.719 -8.345 14.362 1.00 91.62 75 GLU A C 1
ATOM 606 O O . GLU A 1 75 ? -14.142 -9.081 13.473 1.00 91.62 75 GLU A O 1
ATOM 611 N N . THR A 1 76 ? -14.156 -7.092 14.508 1.00 89.56 76 THR A N 1
ATOM 612 C CA . THR A 1 76 ? -15.261 -6.525 13.716 1.00 89.56 76 THR A CA 1
ATOM 613 C C . THR A 1 76 ? -14.807 -5.524 12.652 1.00 89.56 76 THR A C 1
ATOM 615 O O . THR A 1 76 ? -15.622 -5.068 11.851 1.00 89.56 76 THR A O 1
ATOM 618 N N . MET A 1 77 ? -13.536 -5.118 12.667 1.00 91.44 77 MET A N 1
ATOM 619 C CA . MET A 1 77 ? -12.995 -4.047 11.829 1.00 91.44 77 MET A CA 1
ATOM 620 C C . MET A 1 77 ? -12.565 -4.557 10.453 1.00 91.44 77 MET A C 1
ATOM 622 O O . MET A 1 77 ? -11.951 -5.612 10.319 1.00 91.44 77 MET A O 1
ATOM 626 N N . ASP A 1 78 ? -12.833 -3.766 9.415 1.00 92.06 78 ASP A N 1
ATOM 627 C CA . ASP A 1 78 ? -12.331 -4.055 8.078 1.00 92.06 78 ASP A CA 1
ATOM 628 C C . ASP A 1 78 ? -10.803 -3.890 7.994 1.00 92.06 78 ASP A C 1
ATOM 630 O O . ASP A 1 78 ? -10.185 -3.078 8.693 1.00 92.06 78 ASP A O 1
ATOM 634 N N . LEU A 1 79 ? -10.181 -4.633 7.077 1.00 93.06 79 LEU A N 1
ATOM 635 C CA . LEU A 1 79 ? -8.727 -4.647 6.930 1.00 93.06 79 LEU A CA 1
ATOM 636 C C . LEU A 1 79 ? -8.141 -3.256 6.617 1.00 93.06 79 LEU A C 1
ATOM 638 O O . LEU A 1 79 ? -7.052 -2.923 7.086 1.00 93.06 79 LEU A O 1
ATOM 642 N N . SER A 1 80 ? -8.855 -2.408 5.870 1.00 91.62 80 SER A N 1
ATOM 643 C CA . SER A 1 80 ? -8.367 -1.064 5.534 1.00 91.62 80 SER A CA 1
ATOM 644 C C . SER A 1 80 ? -8.302 -0.168 6.769 1.00 91.62 80 SER A C 1
ATOM 646 O O . SER A 1 80 ? -7.286 0.498 6.999 1.00 91.62 80 SER A O 1
ATOM 648 N N . LYS A 1 81 ? -9.355 -0.166 7.591 1.00 91.69 81 LYS A N 1
ATOM 649 C CA . LYS A 1 81 ? -9.404 0.571 8.857 1.00 91.69 81 LYS A CA 1
ATOM 650 C C . LYS A 1 81 ? -8.389 0.011 9.854 1.00 91.69 81 LYS A C 1
ATOM 652 O O . LYS A 1 81 ? -7.729 0.801 10.533 1.00 91.69 81 LYS A O 1
ATOM 657 N N . LEU A 1 82 ? -8.169 -1.305 9.880 1.00 93.94 82 LEU A N 1
ATOM 658 C CA . LEU A 1 82 ? -7.125 -1.917 10.703 1.00 93.94 82 LEU A CA 1
ATOM 659 C C . LEU A 1 82 ? -5.729 -1.396 10.328 1.00 93.94 82 LEU A C 1
ATOM 661 O O . LEU A 1 82 ? -4.992 -0.901 11.183 1.00 93.94 82 LEU A O 1
ATOM 665 N N . LEU A 1 83 ? -5.378 -1.425 9.040 1.00 92.62 83 LEU A N 1
ATOM 666 C CA . LEU A 1 83 ? -4.086 -0.943 8.539 1.00 92.62 83 LEU A CA 1
ATOM 667 C C . LEU A 1 83 ? -3.847 0.551 8.809 1.00 92.62 83 LEU A C 1
ATOM 669 O O . LEU A 1 83 ? -2.715 0.964 9.078 1.00 92.62 83 LEU A O 1
ATOM 673 N N . GLN A 1 84 ? -4.898 1.376 8.752 1.00 90.00 84 GLN A N 1
ATOM 674 C CA . GLN A 1 84 ? -4.810 2.802 9.089 1.00 90.00 84 GLN A CA 1
ATOM 675 C C . GLN A 1 84 ? -4.452 3.022 10.563 1.00 90.00 84 GLN A C 1
ATOM 677 O O . GLN A 1 84 ? -3.715 3.960 10.884 1.00 90.00 84 GLN A O 1
ATOM 682 N N . ASN A 1 85 ? -4.931 2.136 11.437 1.00 90.56 85 ASN A N 1
ATOM 683 C CA . ASN A 1 85 ? -4.767 2.230 12.880 1.00 90.56 85 ASN A CA 1
ATOM 684 C C . ASN A 1 85 ? -3.587 1.422 13.433 1.00 90.56 85 ASN A C 1
ATOM 686 O O . ASN A 1 85 ? -3.205 1.646 14.576 1.00 90.56 85 ASN A O 1
ATOM 690 N N . LEU A 1 86 ? -2.942 0.553 12.647 1.00 92.06 86 LEU A N 1
ATOM 691 C CA . LEU A 1 86 ? -1.864 -0.324 13.126 1.00 92.06 86 LEU A CA 1
ATOM 692 C C . LEU A 1 86 ? -0.763 0.422 13.900 1.00 92.06 86 LEU A C 1
ATOM 694 O O . LEU A 1 86 ? -0.315 -0.025 14.954 1.00 92.06 86 LEU A O 1
ATOM 698 N N . GLN A 1 87 ? -0.363 1.603 13.417 1.00 86.00 87 GLN A N 1
ATOM 699 C CA . GLN A 1 87 ? 0.642 2.424 14.097 1.00 86.00 87 GLN A CA 1
ATOM 700 C C . GLN A 1 87 ? 0.158 2.939 15.459 1.00 86.00 87 GLN A C 1
ATOM 702 O O . GLN A 1 87 ? 0.958 3.086 16.378 1.00 86.00 87 GLN A O 1
ATOM 707 N N . GLN A 1 88 ? -1.133 3.243 15.597 1.00 85.31 88 GLN A N 1
ATOM 708 C CA . GLN A 1 88 ? -1.719 3.656 16.870 1.00 85.31 88 GLN A CA 1
ATOM 709 C C . GLN A 1 88 ? -1.700 2.500 17.873 1.00 85.31 88 GLN A C 1
ATOM 711 O O . GLN A 1 88 ? -1.302 2.715 19.014 1.00 85.31 88 GLN A O 1
ATOM 716 N N . ILE A 1 89 ? -2.048 1.287 17.431 1.00 90.50 89 ILE A N 1
ATOM 717 C CA . ILE A 1 89 ? -2.004 0.071 18.258 1.00 90.50 89 ILE A CA 1
ATOM 718 C C . ILE A 1 89 ? -0.568 -0.197 18.728 1.00 90.50 89 ILE A C 1
ATOM 720 O O . ILE A 1 89 ? -0.329 -0.449 19.908 1.00 90.50 89 ILE A O 1
ATOM 724 N N . TYR A 1 90 ? 0.404 -0.058 17.819 1.00 88.31 90 TYR A N 1
ATOM 725 C CA . TYR A 1 90 ? 1.822 -0.165 18.153 1.00 88.31 90 TYR A CA 1
ATOM 726 C C . TYR A 1 90 ? 2.253 0.872 19.192 1.00 88.31 90 TYR A C 1
ATOM 728 O O . TYR A 1 90 ? 2.840 0.523 20.210 1.00 88.31 90 TYR A O 1
ATOM 736 N N . ASN A 1 91 ? 1.928 2.148 18.967 1.00 83.81 91 ASN A N 1
ATOM 737 C CA . ASN A 1 91 ? 2.308 3.233 19.872 1.00 83.81 91 ASN A CA 1
ATOM 738 C C . ASN A 1 91 ? 1.658 3.102 21.258 1.00 83.81 91 ASN A C 1
ATOM 740 O O . ASN A 1 91 ? 2.216 3.599 22.232 1.00 83.81 91 ASN A O 1
ATOM 744 N N . ALA A 1 92 ? 0.501 2.443 21.349 1.00 85.94 92 ALA A N 1
ATOM 745 C CA . ALA A 1 92 ? -0.149 2.110 22.613 1.00 85.94 92 ALA A CA 1
ATOM 746 C C . ALA A 1 92 ? 0.542 0.955 23.370 1.00 85.94 92 ALA A C 1
ATOM 748 O O . ALA A 1 92 ? 0.149 0.659 24.492 1.00 85.94 92 ALA A O 1
ATOM 749 N N . GLY A 1 93 ? 1.560 0.309 22.785 1.00 88.06 93 GLY A N 1
ATOM 750 C CA . GLY A 1 93 ? 2.289 -0.808 23.398 1.00 88.06 93 GLY A CA 1
ATOM 751 C C . GLY A 1 93 ? 1.523 -2.133 23.389 1.00 88.06 93 GLY A C 1
ATOM 752 O O . GLY A 1 93 ?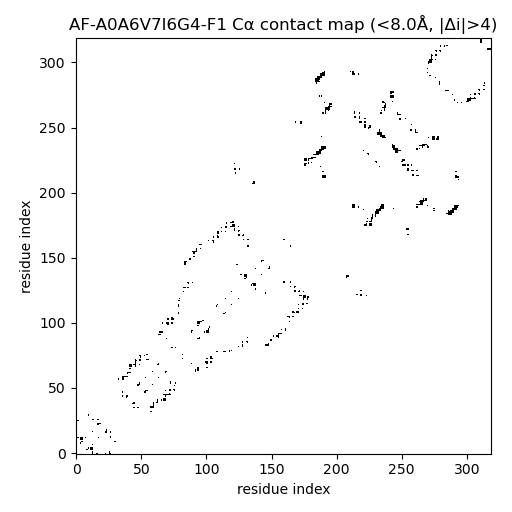 1.835 -3.027 24.170 1.00 88.06 93 GLY A O 1
ATOM 753 N N . LEU A 1 94 ? 0.503 -2.259 22.531 1.00 91.06 94 LEU A N 1
ATOM 754 C CA . LEU A 1 94 ? -0.410 -3.411 22.507 1.00 91.06 94 LEU A CA 1
ATOM 755 C C . LEU A 1 94 ? 0.033 -4.526 21.552 1.00 91.06 94 LEU A C 1
ATOM 757 O O . LEU A 1 94 ? -0.522 -5.626 21.570 1.00 91.06 94 LEU A O 1
ATOM 761 N N . LEU A 1 95 ? 1.031 -4.251 20.711 1.00 91.38 95 LEU A N 1
ATOM 762 C CA . LEU A 1 95 ? 1.593 -5.225 19.781 1.00 91.38 95 LEU A CA 1
ATOM 763 C C . LEU A 1 95 ? 2.817 -5.891 20.406 1.00 91.38 95 LEU A C 1
ATOM 765 O O . LEU A 1 95 ? 3.953 -5.511 20.121 1.00 91.38 95 LEU A O 1
ATOM 769 N N . THR A 1 96 ? 2.577 -6.906 21.236 1.00 88.94 96 THR A N 1
ATOM 770 C CA . THR A 1 96 ? 3.620 -7.779 21.793 1.00 88.94 96 THR A CA 1
ATOM 771 C C . THR A 1 96 ? 3.547 -9.171 21.170 1.00 88.94 96 THR A C 1
ATOM 773 O O . THR A 1 96 ? 2.525 -9.556 20.603 1.00 88.94 96 THR A O 1
ATOM 776 N N . ALA A 1 97 ? 4.635 -9.940 21.256 1.00 86.50 97 ALA A N 1
ATOM 777 C CA . ALA A 1 97 ? 4.704 -11.276 20.657 1.00 86.50 97 ALA A CA 1
ATOM 778 C C . ALA A 1 97 ? 3.669 -12.269 21.223 1.00 86.50 97 ALA A C 1
ATOM 780 O O . ALA A 1 97 ? 3.352 -13.239 20.544 1.00 86.50 97 ALA A O 1
ATOM 781 N N . SER A 1 98 ? 3.166 -12.022 22.435 1.00 86.56 98 SER A N 1
ATOM 782 C CA . SER A 1 98 ? 2.186 -12.853 23.140 1.00 86.56 98 SER A CA 1
ATOM 783 C C . SER A 1 98 ? 0.793 -12.221 23.240 1.00 86.56 98 SER A C 1
ATOM 785 O O . SER A 1 98 ? -0.071 -12.787 23.905 1.00 86.56 98 SER A O 1
ATOM 787 N N . SER A 1 99 ? 0.552 -11.040 22.651 1.00 90.75 99 SER A N 1
ATOM 788 C CA . SER A 1 99 ? -0.767 -10.408 22.748 1.00 90.75 99 SER A CA 1
ATOM 789 C C . SER A 1 99 ? -1.757 -11.001 21.749 1.00 90.75 99 SER A C 1
ATOM 791 O O . SER A 1 99 ? -1.467 -11.137 20.558 1.00 90.75 99 SER A O 1
ATOM 793 N N . GLN A 1 100 ? -2.983 -11.245 22.219 1.00 92.88 100 GLN A N 1
ATOM 794 C CA . GLN A 1 100 ? -4.100 -11.682 21.378 1.00 92.88 100 GLN A CA 1
ATOM 795 C C . GLN A 1 100 ? -4.390 -10.683 20.246 1.00 92.88 100 GLN A C 1
ATOM 797 O O . GLN A 1 100 ? -4.787 -11.071 19.147 1.00 92.88 100 GLN A O 1
ATOM 802 N N . VAL A 1 101 ? -4.165 -9.385 20.498 1.00 94.56 101 VAL A N 1
ATOM 803 C CA . VAL A 1 101 ? -4.256 -8.325 19.482 1.00 94.56 101 VAL A CA 1
ATOM 804 C C . VAL A 1 101 ? -3.309 -8.619 18.318 1.00 94.56 101 VAL A C 1
ATOM 806 O O . VAL A 1 101 ? -3.743 -8.601 17.168 1.00 94.56 101 VAL A O 1
ATOM 809 N N . SER A 1 102 ? -2.036 -8.923 18.592 1.00 94.81 102 SER A N 1
ATOM 810 C CA . SER A 1 102 ? -1.054 -9.232 17.547 1.00 94.81 102 SER A CA 1
ATOM 811 C C . SER A 1 102 ? -1.456 -10.458 16.735 1.00 94.81 102 SER A C 1
ATOM 813 O O . SER A 1 102 ? -1.383 -10.419 15.508 1.00 94.81 102 SER A O 1
ATOM 815 N N . GLU A 1 103 ? -1.906 -11.527 17.394 1.00 94.81 103 GLU A N 1
ATOM 816 C CA . GLU A 1 103 ? -2.315 -12.765 16.721 1.00 94.81 103 GLU A CA 1
ATOM 817 C C . GLU A 1 103 ? -3.490 -12.543 15.768 1.00 94.81 103 GLU A C 1
ATOM 819 O O . GLU A 1 103 ? -3.432 -12.952 14.608 1.00 94.81 103 GLU A O 1
ATOM 824 N N . LYS A 1 104 ? -4.523 -11.822 16.216 1.00 94.19 104 LYS A N 1
ATOM 825 C CA . LYS A 1 104 ? -5.688 -11.493 15.383 1.00 94.19 104 LYS A CA 1
ATOM 826 C C . LYS A 1 104 ? -5.318 -10.628 14.182 1.00 94.19 104 LYS A C 1
ATOM 828 O O . LYS A 1 104 ? -5.811 -10.858 13.081 1.00 94.19 104 LYS A O 1
ATOM 833 N N . ILE A 1 105 ? -4.426 -9.655 14.369 1.00 96.06 105 ILE A N 1
ATOM 834 C CA . ILE A 1 105 ? -3.944 -8.808 13.271 1.00 96.06 105 ILE A CA 1
ATOM 835 C C . ILE A 1 105 ? -3.147 -9.635 12.261 1.00 96.06 105 ILE A C 1
ATOM 837 O O . ILE A 1 105 ? -3.334 -9.472 11.058 1.00 96.06 105 ILE A O 1
ATOM 841 N N . ILE A 1 106 ? -2.277 -10.534 12.730 1.00 96.25 106 ILE A N 1
ATOM 842 C CA . ILE A 1 106 ? -1.526 -11.439 11.855 1.00 96.25 106 ILE A CA 1
ATOM 843 C C . ILE A 1 106 ? -2.491 -12.332 11.068 1.00 96.25 106 ILE A C 1
ATOM 845 O O . ILE A 1 106 ? -2.335 -12.442 9.855 1.00 96.25 106 ILE A O 1
ATOM 849 N N . ALA A 1 107 ? -3.508 -12.906 11.716 1.00 94.94 107 ALA A N 1
ATOM 850 C CA . ALA A 1 107 ? -4.518 -13.723 11.046 1.00 94.94 107 ALA A CA 1
ATOM 851 C C . ALA A 1 107 ? -5.236 -12.944 9.928 1.00 94.94 107 ALA A C 1
ATOM 853 O O . ALA A 1 107 ? -5.316 -13.425 8.799 1.00 94.94 107 ALA A O 1
ATOM 854 N N . ALA A 1 108 ? -5.652 -11.701 10.198 1.00 94.25 108 ALA A N 1
ATOM 855 C CA . ALA A 1 108 ? -6.281 -10.834 9.199 1.00 94.25 108 ALA A CA 1
ATOM 856 C C . ALA A 1 108 ? -5.355 -10.479 8.017 1.00 94.25 108 ALA A C 1
ATOM 858 O O . ALA A 1 108 ? -5.829 -10.242 6.908 1.00 94.25 108 ALA A O 1
ATOM 859 N N . LEU A 1 109 ? -4.035 -10.435 8.234 1.00 95.94 109 LEU A N 1
ATOM 860 C CA . LEU A 1 109 ? -3.032 -10.132 7.203 1.00 95.94 109 LEU A CA 1
ATOM 861 C C . LEU A 1 109 ? -2.592 -11.350 6.383 1.00 95.94 109 LEU A C 1
ATOM 863 O O . LEU A 1 109 ? -1.922 -11.183 5.366 1.00 95.94 109 LEU A O 1
ATOM 867 N N . VAL A 1 110 ? -2.925 -12.563 6.817 1.00 95.31 110 VAL A N 1
ATOM 868 C CA . VAL A 1 110 ? -2.622 -13.799 6.078 1.00 95.31 110 VAL A CA 1
ATOM 869 C C . VAL A 1 110 ? -3.836 -14.278 5.270 1.00 95.31 110 VAL A C 1
ATOM 871 O O . VAL A 1 110 ? -3.673 -15.042 4.319 1.00 95.31 110 VAL A O 1
ATOM 874 N N . ASP A 1 111 ? -5.035 -13.775 5.572 1.00 95.31 111 ASP A N 1
ATOM 875 C CA . ASP A 1 111 ? -6.251 -14.041 4.802 1.00 95.31 111 ASP A CA 1
ATOM 876 C C . ASP A 1 111 ? -6.196 -13.406 3.399 1.00 95.31 111 ASP A C 1
ATOM 878 O O . ASP A 1 111 ? -6.502 -12.228 3.177 1.00 95.31 111 ASP A O 1
ATOM 882 N N . LYS A 1 112 ? -5.812 -14.234 2.423 1.00 95.88 112 LYS A N 1
ATOM 883 C CA . LYS A 1 112 ? -5.691 -13.856 1.015 1.00 95.88 112 LYS A CA 1
ATOM 884 C C . LYS A 1 112 ? -7.016 -13.363 0.428 1.00 95.88 112 LYS A C 1
ATOM 886 O O . LYS A 1 112 ? -7.004 -12.410 -0.350 1.00 95.88 112 LYS A O 1
ATOM 891 N N . GLU A 1 113 ? -8.139 -13.991 0.766 1.00 95.06 113 GLU A N 1
ATOM 892 C CA . GLU A 1 113 ? -9.444 -13.652 0.190 1.00 95.06 113 GLU A CA 1
ATOM 893 C C . GLU A 1 113 ? -9.913 -12.284 0.678 1.00 95.06 113 GLU A C 1
ATOM 895 O O . GLU A 1 113 ? -10.330 -11.444 -0.125 1.00 95.06 113 GLU A O 1
ATOM 900 N N . SER A 1 114 ? -9.752 -12.017 1.976 1.00 93.00 114 SER A N 1
ATOM 901 C CA . SER A 1 114 ? -10.043 -10.708 2.563 1.00 93.00 114 SER A CA 1
ATOM 902 C C . SER A 1 114 ? -9.178 -9.602 1.949 1.00 93.00 114 SER A C 1
ATOM 904 O O . SER A 1 114 ? -9.696 -8.545 1.569 1.00 93.00 114 SER A O 1
ATOM 906 N N . ILE A 1 115 ? -7.879 -9.853 1.734 1.00 95.50 115 ILE A N 1
ATOM 907 C CA . ILE A 1 115 ? -6.981 -8.892 1.070 1.00 95.50 115 ILE A CA 1
ATOM 908 C C . ILE A 1 115 ? -7.450 -8.576 -0.355 1.00 95.50 115 ILE A C 1
ATOM 910 O O . ILE A 1 115 ? -7.484 -7.403 -0.740 1.00 95.50 115 ILE A O 1
ATOM 914 N N . LEU A 1 116 ? -7.832 -9.581 -1.142 1.00 94.69 116 LEU A N 1
ATOM 915 C CA . LEU A 1 116 ? -8.309 -9.355 -2.509 1.00 94.69 116 LEU A CA 1
ATOM 916 C C . LEU A 1 116 ? -9.647 -8.600 -2.516 1.00 94.69 116 LEU A C 1
ATOM 918 O O . LEU A 1 116 ? -9.797 -7.590 -3.206 1.00 94.69 116 LEU A O 1
ATOM 922 N N . LYS A 1 117 ? -10.592 -9.009 -1.662 1.00 94.62 117 LYS A N 1
ATOM 923 C CA . LYS A 1 117 ? -11.907 -8.363 -1.525 1.00 94.62 117 LYS A CA 1
ATOM 924 C C . LYS A 1 117 ? -11.805 -6.903 -1.081 1.00 94.62 117 LYS A C 1
ATOM 926 O O . LYS A 1 117 ? -12.594 -6.069 -1.518 1.00 94.62 117 LYS A O 1
ATOM 931 N N . SER A 1 118 ? -10.826 -6.583 -0.236 1.00 92.50 118 SER A N 1
ATOM 932 C CA . SER A 1 118 ? -10.612 -5.228 0.281 1.00 92.50 118 SER A CA 1
ATOM 933 C C . SER A 1 118 ? -10.136 -4.220 -0.772 1.00 92.50 118 SER A C 1
ATOM 935 O O . SER A 1 118 ? -10.195 -3.015 -0.522 1.00 92.50 118 SER A O 1
ATOM 937 N N . LYS A 1 119 ? -9.632 -4.689 -1.928 1.00 92.94 119 LYS A N 1
ATOM 938 C CA . LYS A 1 119 ? -9.024 -3.860 -2.987 1.00 92.94 119 LYS A CA 1
ATOM 939 C C . LYS A 1 119 ? -7.940 -2.902 -2.472 1.00 92.94 119 LYS A C 1
ATOM 941 O O . LYS A 1 119 ? -7.721 -1.819 -3.021 1.00 92.94 119 LYS A O 1
ATOM 946 N N . ILE A 1 120 ? -7.236 -3.285 -1.403 1.00 92.75 120 ILE A N 1
ATOM 947 C CA . ILE A 1 120 ? -6.138 -2.484 -0.863 1.00 92.75 120 ILE A CA 1
ATOM 948 C C . ILE A 1 120 ? -5.016 -2.420 -1.897 1.00 92.75 120 ILE A C 1
ATOM 950 O O . ILE A 1 120 ? -4.569 -3.439 -2.425 1.00 92.75 120 ILE A O 1
ATOM 954 N N . ARG A 1 121 ? -4.545 -1.199 -2.166 1.00 93.25 121 ARG A N 1
ATOM 955 C CA . ARG A 1 121 ? -3.441 -0.944 -3.094 1.00 93.25 121 ARG A CA 1
ATOM 956 C C . ARG A 1 121 ? -2.094 -1.348 -2.475 1.00 93.25 121 ARG A C 1
ATOM 958 O O . ARG A 1 121 ? -1.854 -0.997 -1.314 1.00 93.25 121 ARG A O 1
ATOM 965 N N . PRO A 1 122 ? -1.158 -1.925 -3.252 1.00 95.81 122 PRO A N 1
ATOM 966 C CA . PRO A 1 122 ? 0.169 -2.313 -2.760 1.00 95.81 122 PRO A CA 1
ATOM 967 C C . PRO A 1 122 ? 0.936 -1.188 -2.062 1.00 95.81 122 PRO A C 1
ATOM 969 O O . PRO A 1 122 ? 1.523 -1.383 -1.000 1.00 95.81 122 PRO A O 1
ATOM 972 N N . ALA A 1 123 ? 0.870 0.031 -2.603 1.00 93.12 123 ALA A N 1
ATOM 973 C CA . ALA A 1 123 ? 1.522 1.196 -2.006 1.00 93.12 123 ALA A CA 1
ATOM 974 C C . ALA A 1 123 ? 1.049 1.478 -0.565 1.00 93.12 123 ALA A C 1
ATOM 976 O O . ALA A 1 123 ? 1.848 1.902 0.270 1.00 93.12 123 ALA A O 1
ATOM 977 N N . THR A 1 124 ? -0.225 1.213 -0.254 1.00 91.94 124 THR A N 1
ATOM 978 C CA . THR A 1 124 ? -0.781 1.386 1.096 1.00 91.94 124 THR A CA 1
ATOM 979 C C . THR A 1 124 ? -0.171 0.380 2.069 1.00 91.94 124 THR A C 1
ATOM 981 O O . THR A 1 124 ? 0.287 0.770 3.141 1.00 91.94 124 THR A O 1
ATOM 984 N N . LEU A 1 125 ? -0.110 -0.899 1.691 1.00 94.75 125 LEU A N 1
ATOM 985 C CA . LEU A 1 125 ? 0.487 -1.953 2.518 1.00 94.75 125 LEU A CA 1
ATOM 986 C C . LEU A 1 125 ? 1.983 -1.736 2.723 1.00 94.75 125 LEU A C 1
ATOM 988 O O . LEU A 1 125 ? 2.466 -1.834 3.848 1.00 94.75 125 LEU A O 1
ATOM 992 N N . PHE A 1 126 ? 2.699 -1.345 1.671 1.00 94.00 126 PHE A N 1
ATOM 993 C CA . PHE A 1 126 ? 4.113 -1.001 1.766 1.00 94.00 126 PHE A CA 1
ATOM 994 C C . PHE A 1 126 ? 4.361 0.153 2.752 1.00 94.00 126 PHE A C 1
ATOM 996 O O . PHE A 1 126 ? 5.226 0.059 3.623 1.00 94.00 126 PHE A O 1
ATOM 1003 N N . MET A 1 127 ? 3.557 1.219 2.675 1.00 89.69 127 MET A N 1
ATOM 1004 C CA . MET A 1 127 ? 3.607 2.340 3.621 1.00 89.69 127 MET A CA 1
ATOM 1005 C C . MET A 1 127 ? 3.347 1.895 5.066 1.00 89.69 127 MET A C 1
ATOM 1007 O O . MET A 1 127 ? 3.990 2.392 5.995 1.00 89.69 127 MET A O 1
ATOM 1011 N N . VAL A 1 128 ? 2.404 0.973 5.277 1.00 91.88 128 VAL A N 1
ATOM 1012 C CA . VAL A 1 128 ? 2.107 0.408 6.601 1.00 91.88 128 VAL A CA 1
ATOM 1013 C C . VAL A 1 128 ? 3.273 -0.425 7.116 1.00 91.88 128 VAL A C 1
ATOM 1015 O O . VAL A 1 128 ? 3.741 -0.145 8.217 1.00 91.88 128 VAL A O 1
ATOM 1018 N N . ALA A 1 129 ? 3.797 -1.347 6.307 1.00 93.19 129 ALA A N 1
ATOM 1019 C CA . ALA A 1 129 ? 4.961 -2.167 6.635 1.00 93.19 129 ALA A CA 1
ATOM 1020 C C . ALA A 1 129 ? 6.164 -1.308 7.034 1.00 93.19 129 ALA A C 1
ATOM 1022 O O . ALA A 1 129 ? 6.717 -1.487 8.116 1.00 93.19 129 ALA A O 1
ATOM 1023 N N . LYS A 1 130 ? 6.510 -0.308 6.213 1.00 89.38 130 LYS A N 1
ATOM 1024 C CA . LYS A 1 130 ? 7.621 0.609 6.494 1.00 89.38 130 LYS A CA 1
ATOM 1025 C C . LYS A 1 130 ? 7.434 1.384 7.787 1.00 89.38 130 LYS A C 1
ATOM 1027 O O . LYS A 1 130 ? 8.362 1.470 8.578 1.00 89.38 130 LYS A O 1
ATOM 1032 N N . SER A 1 131 ? 6.233 1.904 8.021 1.00 86.38 131 SER A N 1
ATOM 1033 C CA . SER A 1 131 ? 5.954 2.670 9.240 1.00 86.38 131 SER A CA 1
ATOM 1034 C C . SER A 1 131 ? 5.993 1.816 10.496 1.00 86.38 131 SER A C 1
ATOM 1036 O O . SER A 1 131 ? 6.449 2.288 11.528 1.00 86.38 131 SER A O 1
ATOM 1038 N N . TYR A 1 132 ? 5.520 0.574 10.404 1.00 90.00 132 TYR A N 1
ATOM 1039 C CA . TYR A 1 132 ? 5.562 -0.357 11.520 1.00 90.00 132 TYR A CA 1
ATOM 1040 C C . TYR A 1 132 ? 7.000 -0.782 11.844 1.00 90.00 132 TYR A C 1
ATOM 1042 O O . TYR A 1 132 ? 7.387 -0.780 13.006 1.00 90.00 132 TYR A O 1
ATOM 1050 N N . GLN A 1 133 ? 7.798 -1.103 10.818 1.00 89.00 133 GLN A N 1
ATOM 1051 C CA . GLN A 1 133 ? 9.202 -1.500 10.966 1.00 89.00 133 GLN A CA 1
ATOM 1052 C C . GLN A 1 133 ? 10.095 -0.368 11.475 1.00 89.00 133 GLN A C 1
ATOM 1054 O O . GLN A 1 133 ? 10.961 -0.590 12.314 1.00 89.00 133 GLN A O 1
ATOM 1059 N N . ASP A 1 134 ? 9.914 0.829 10.927 1.00 84.31 134 ASP A N 1
ATOM 1060 C CA . ASP A 1 134 ? 10.682 2.008 11.294 1.00 84.31 134 ASP A CA 1
ATOM 1061 C C . ASP A 1 134 ? 9.757 3.232 11.256 1.00 84.31 134 ASP A C 1
ATOM 1063 O O . ASP A 1 134 ? 9.588 3.874 10.207 1.00 84.31 134 ASP A O 1
ATOM 1067 N N . PRO A 1 135 ? 9.146 3.578 12.403 1.00 75.94 135 PRO A N 1
ATOM 1068 C CA . PRO A 1 135 ? 8.247 4.714 12.498 1.00 75.94 135 PRO A CA 1
ATOM 1069 C C . PRO A 1 135 ? 8.888 6.038 12.092 1.00 75.94 135 PRO A C 1
ATOM 1071 O O . PRO A 1 135 ? 8.152 6.953 11.732 1.00 75.94 135 PRO A O 1
ATOM 1074 N N . GLU A 1 136 ? 10.209 6.187 12.134 1.00 71.56 136 GLU A N 1
ATOM 1075 C CA . GLU A 1 136 ? 10.888 7.449 11.820 1.00 71.56 136 GLU A CA 1
ATOM 1076 C C . GLU A 1 136 ? 11.283 7.564 10.352 1.00 71.56 136 GLU A C 1
ATOM 1078 O O . GLU A 1 136 ? 11.317 8.676 9.828 1.00 71.56 136 GLU A O 1
ATOM 1083 N N . SER A 1 137 ? 11.446 6.431 9.663 1.00 68.81 137 SER A N 1
ATOM 1084 C CA . SER A 1 137 ? 11.748 6.396 8.226 1.00 68.81 137 SER A CA 1
ATOM 1085 C C . SER A 1 137 ? 10.708 7.093 7.346 1.00 68.81 137 SER A C 1
ATOM 1087 O O . SER A 1 137 ? 11.019 7.481 6.220 1.00 68.81 137 SER A O 1
ATOM 1089 N N . VAL A 1 138 ? 9.464 7.233 7.825 1.00 69.75 138 VAL A N 1
ATOM 1090 C CA . VAL A 1 138 ? 8.342 7.766 7.041 1.00 69.75 138 VAL A CA 1
ATOM 1091 C C . VAL A 1 138 ? 8.080 9.236 7.391 1.00 69.75 138 VAL A C 1
ATOM 1093 O O . VAL A 1 138 ? 7.634 9.529 8.511 1.00 69.75 138 VAL A O 1
ATOM 1096 N N . PRO A 1 139 ? 8.253 10.175 6.439 1.00 67.44 139 PRO A N 1
ATOM 1097 C CA . PRO A 1 139 ? 7.967 11.590 6.652 1.00 67.44 139 PRO A CA 1
ATOM 1098 C C . PRO A 1 139 ? 6.554 11.849 7.190 1.00 67.44 139 PRO A C 1
ATOM 1100 O O . PRO A 1 139 ? 5.561 11.285 6.719 1.00 67.44 139 PRO A O 1
ATOM 1103 N N . MET A 1 140 ? 6.432 12.775 8.147 1.00 66.88 140 MET A N 1
ATOM 1104 C CA . MET A 1 140 ? 5.141 13.133 8.756 1.00 66.88 140 MET A CA 1
ATOM 1105 C C . MET A 1 140 ? 4.105 13.637 7.741 1.00 66.88 140 MET A C 1
ATOM 1107 O O . MET A 1 140 ? 2.909 13.413 7.928 1.00 66.88 140 MET A O 1
ATOM 1111 N N . SER A 1 141 ? 4.538 14.296 6.665 1.00 65.50 141 SER A N 1
ATOM 1112 C CA . SER A 1 141 ? 3.662 14.734 5.571 1.00 65.50 141 SER A CA 1
ATOM 1113 C C . SER A 1 141 ? 2.978 13.550 4.877 1.00 65.50 141 SER A C 1
ATOM 1115 O O . SER A 1 141 ? 1.771 13.591 4.635 1.00 65.50 141 SER A O 1
ATOM 1117 N N . LEU A 1 142 ? 3.721 12.470 4.624 1.00 64.56 142 LEU A N 1
ATOM 1118 C CA . LEU A 1 142 ? 3.199 11.243 4.024 1.00 64.56 142 LEU A CA 1
ATOM 1119 C C . LEU A 1 142 ? 2.285 10.488 4.989 1.00 64.56 142 LEU A C 1
ATOM 1121 O O . LEU A 1 142 ? 1.224 10.022 4.579 1.00 64.56 142 LEU A O 1
ATOM 1125 N N . LYS A 1 143 ? 2.624 10.452 6.285 1.00 67.94 143 LYS A N 1
ATOM 1126 C CA . LYS A 1 143 ? 1.730 9.896 7.314 1.00 67.94 143 LYS A CA 1
ATOM 1127 C C . LYS A 1 143 ? 0.376 10.613 7.330 1.00 67.94 143 LYS A C 1
ATOM 1129 O O . LYS A 1 143 ? -0.654 9.946 7.318 1.00 67.94 143 LYS A O 1
ATOM 1134 N N . ARG A 1 144 ? 0.363 11.953 7.282 1.00 69.12 144 ARG A N 1
ATOM 1135 C CA . ARG A 1 144 ? -0.882 12.744 7.236 1.00 69.12 144 ARG A CA 1
ATOM 1136 C C . ARG A 1 144 ? -1.706 12.470 5.980 1.00 69.12 144 ARG A C 1
ATOM 1138 O O . ARG A 1 144 ? -2.912 12.286 6.092 1.00 69.12 144 ARG A O 1
ATOM 1145 N N . ARG A 1 145 ? -1.068 12.403 4.803 1.00 64.19 145 ARG A N 1
ATOM 1146 C CA . ARG A 1 145 ? -1.746 12.065 3.534 1.00 64.19 145 ARG A CA 1
ATOM 1147 C C . ARG A 1 145 ? -2.349 10.660 3.546 1.00 64.19 145 ARG A C 1
ATOM 1149 O O . ARG A 1 145 ? -3.398 10.453 2.956 1.00 64.19 145 ARG A O 1
ATOM 1156 N N . ALA A 1 146 ? -1.731 9.721 4.261 1.00 60.72 146 ALA A N 1
ATOM 1157 C CA . ALA A 1 146 ? -2.273 8.383 4.493 1.00 60.72 146 ALA A CA 1
ATOM 1158 C C . ALA A 1 146 ? -3.371 8.340 5.582 1.00 60.72 146 ALA A C 1
ATOM 1160 O O . ALA A 1 146 ? -3.679 7.268 6.096 1.00 60.72 146 ALA A O 1
ATOM 1161 N N . GLY A 1 147 ? -3.929 9.490 5.980 1.00 58.69 147 GLY A N 1
ATOM 1162 C CA . GLY A 1 147 ? -4.995 9.584 6.981 1.00 58.69 147 GLY A CA 1
ATOM 1163 C C . GLY A 1 147 ? -4.522 9.474 8.432 1.00 58.69 147 GLY A C 1
ATOM 1164 O O . GLY A 1 147 ? -5.346 9.471 9.345 1.00 58.69 147 GLY A O 1
ATOM 1165 N N . ARG A 1 148 ? -3.208 9.416 8.695 1.00 63.56 148 ARG A N 1
ATOM 1166 C CA . ARG A 1 148 ? -2.694 9.265 10.063 1.00 63.56 148 ARG A CA 1
ATOM 1167 C C . ARG A 1 148 ? -2.591 10.615 10.754 1.00 63.56 148 ARG A C 1
ATOM 1169 O O . ARG A 1 148 ? -1.753 11.453 10.421 1.00 63.56 148 ARG A O 1
ATOM 1176 N N . LYS A 1 149 ? -3.446 10.804 11.757 1.00 55.88 149 LYS A N 1
ATOM 1177 C CA . LYS A 1 149 ? -3.579 12.057 12.515 1.00 55.88 149 LYS A CA 1
ATOM 1178 C C . LYS A 1 149 ? -2.622 12.165 13.710 1.00 55.88 149 LYS A C 1
ATOM 1180 O O . LYS A 1 149 ? -2.499 13.238 14.294 1.00 55.88 149 LYS A O 1
ATOM 1185 N N . TYR A 1 150 ? -1.935 11.083 14.086 1.00 56.09 150 TYR A N 1
ATOM 1186 C CA . TYR A 1 150 ? -1.250 11.012 15.377 1.00 56.09 150 TYR A CA 1
ATOM 1187 C C . TYR A 1 150 ? 0.181 11.576 15.361 1.00 56.09 150 TYR A C 1
ATOM 1189 O O . TYR A 1 150 ? 1.004 11.217 14.517 1.00 56.09 150 TYR A O 1
ATOM 1197 N N . LYS A 1 151 ? 0.489 12.427 16.347 1.00 54.00 151 LYS A N 1
ATOM 1198 C CA . LYS A 1 151 ? 1.849 12.833 16.726 1.00 54.00 151 LYS A CA 1
ATOM 1199 C C . LYS A 1 151 ? 2.221 12.075 18.007 1.00 54.00 151 LYS A C 1
ATOM 1201 O O . LYS A 1 151 ? 2.013 12.605 19.093 1.00 54.00 151 LYS A O 1
ATOM 1206 N N . SER A 1 152 ? 2.743 10.849 17.910 1.00 52.75 152 SER A N 1
ATOM 1207 C CA . SER A 1 152 ? 3.342 10.240 19.107 1.00 52.75 152 SER A CA 1
ATOM 1208 C C . SER A 1 152 ? 4.697 10.882 19.340 1.00 52.75 152 SER A C 1
ATOM 1210 O O . SER A 1 152 ? 5.560 10.785 18.471 1.00 52.75 152 SER A O 1
ATOM 1212 N N . LYS A 1 153 ? 4.889 11.527 20.493 1.00 52.81 153 LYS A N 1
ATOM 1213 C CA . LYS A 1 153 ? 6.233 11.874 20.982 1.00 52.81 153 LYS A CA 1
ATOM 1214 C C . LYS A 1 153 ? 6.895 10.701 21.712 1.00 52.81 153 LYS A C 1
ATOM 1216 O O . LYS A 1 153 ? 8.100 10.724 21.913 1.00 52.81 153 LYS A O 1
ATOM 1221 N N . GLN A 1 154 ? 6.117 9.694 22.110 1.00 54.47 154 GLN A N 1
ATOM 1222 C CA . GLN A 1 154 ? 6.600 8.540 22.860 1.00 54.47 154 GLN A CA 1
ATOM 1223 C C . GLN A 1 154 ? 6.732 7.335 21.932 1.00 54.47 154 GLN A C 1
ATOM 1225 O O . GLN A 1 154 ? 5.780 6.954 21.242 1.00 54.47 154 GLN A O 1
ATOM 1230 N N . ARG A 1 155 ? 7.938 6.762 21.899 1.00 60.09 155 ARG A N 1
ATOM 1231 C CA . ARG A 1 155 ? 8.179 5.463 21.280 1.00 60.09 155 ARG A CA 1
ATOM 1232 C C . ARG A 1 155 ? 7.751 4.382 22.280 1.00 60.09 155 ARG A C 1
ATOM 1234 O O . ARG A 1 155 ? 8.135 4.489 23.446 1.00 60.09 155 ARG A O 1
ATOM 1241 N N . PRO A 1 156 ? 7.003 3.349 21.866 1.00 65.50 156 PRO A N 1
ATOM 1242 C CA . PRO A 1 156 ? 6.926 2.143 22.677 1.00 65.50 156 PRO A CA 1
ATOM 1243 C C . PRO A 1 156 ? 8.351 1.584 22.823 1.00 65.50 156 PRO A C 1
ATOM 1245 O O . PRO A 1 156 ? 9.117 1.581 21.860 1.00 65.50 156 PRO A O 1
ATOM 1248 N N . ASN A 1 157 ? 8.721 1.115 24.017 1.00 68.75 157 ASN A N 1
ATOM 1249 C CA . ASN A 1 157 ? 10.041 0.519 24.288 1.00 68.75 157 ASN A CA 1
ATOM 1250 C C . ASN A 1 157 ? 10.189 -0.896 23.681 1.00 68.75 157 ASN A C 1
ATOM 1252 O O . ASN A 1 157 ? 10.959 -1.725 24.153 1.00 68.75 157 ASN A O 1
ATOM 1256 N N . GLN A 1 158 ? 9.373 -1.209 22.680 1.00 76.06 158 GLN A N 1
ATOM 1257 C CA . GLN A 1 158 ? 9.225 -2.532 22.099 1.00 76.06 158 GLN A CA 1
ATOM 1258 C C . GLN A 1 158 ? 9.695 -2.479 20.655 1.00 76.06 158 GLN A C 1
ATOM 1260 O O . GLN A 1 158 ? 9.459 -1.499 19.956 1.00 76.06 158 GLN A O 1
ATOM 1265 N N . GLN A 1 159 ? 10.376 -3.535 20.225 1.00 84.25 159 GLN A N 1
ATOM 1266 C CA . GLN A 1 159 ? 10.780 -3.703 18.836 1.00 84.25 159 GLN A CA 1
ATOM 1267 C C . GLN A 1 159 ? 9.597 -4.229 18.005 1.00 84.25 159 GLN A C 1
ATOM 1269 O O . GLN A 1 159 ? 8.771 -4.980 18.536 1.00 84.25 159 GLN A O 1
ATOM 1274 N N . PRO A 1 160 ? 9.516 -3.899 16.704 1.00 89.62 160 PRO A N 1
ATOM 1275 C CA . PRO A 1 160 ? 8.516 -4.474 15.813 1.00 89.62 160 PRO A CA 1
ATOM 1276 C C . PRO A 1 160 ? 8.575 -6.008 15.798 1.00 89.62 160 PRO A C 1
ATOM 1278 O O . PRO A 1 160 ? 9.643 -6.613 15.688 1.00 89.62 160 PRO A O 1
ATOM 1281 N N . ILE A 1 161 ? 7.411 -6.651 15.864 1.00 93.12 161 ILE A N 1
ATOM 1282 C CA . ILE A 1 161 ? 7.280 -8.108 15.856 1.00 93.12 161 ILE A CA 1
ATOM 1283 C C . ILE A 1 161 ? 7.606 -8.625 14.459 1.00 93.12 161 ILE A C 1
ATOM 1285 O O . ILE A 1 161 ? 6.918 -8.306 13.487 1.00 93.12 161 ILE A O 1
ATOM 1289 N N . ARG A 1 162 ? 8.604 -9.507 14.366 1.00 93.25 162 ARG A N 1
ATOM 1290 C CA . ARG A 1 162 ? 9.039 -10.076 13.086 1.00 93.25 162 ARG A CA 1
ATOM 1291 C C . ARG A 1 162 ? 7.911 -10.786 12.328 1.00 93.25 162 ARG A C 1
ATOM 1293 O O . ARG A 1 162 ? 7.722 -10.514 11.150 1.00 93.25 162 ARG A O 1
ATOM 1300 N N . LYS A 1 163 ? 7.111 -11.609 13.015 1.00 95.62 163 LYS A N 1
ATOM 1301 C CA . LYS A 1 163 ? 5.960 -12.306 12.411 1.00 95.62 163 LYS A CA 1
ATOM 1302 C C . LYS A 1 163 ? 4.946 -11.344 11.783 1.00 95.62 163 LYS A C 1
ATOM 1304 O O . LYS A 1 163 ? 4.440 -11.614 10.701 1.00 95.62 163 LYS A O 1
ATOM 1309 N N . LEU A 1 164 ? 4.675 -10.209 12.431 1.00 95.88 164 LEU A N 1
ATOM 1310 C CA . LEU A 1 164 ? 3.758 -9.198 11.903 1.00 95.88 164 LEU A CA 1
ATOM 1311 C C . LEU A 1 164 ? 4.360 -8.461 10.700 1.00 95.88 164 LEU A C 1
ATOM 1313 O O . LEU A 1 164 ? 3.663 -8.191 9.726 1.00 95.88 164 LEU A O 1
ATOM 1317 N N . VAL A 1 165 ? 5.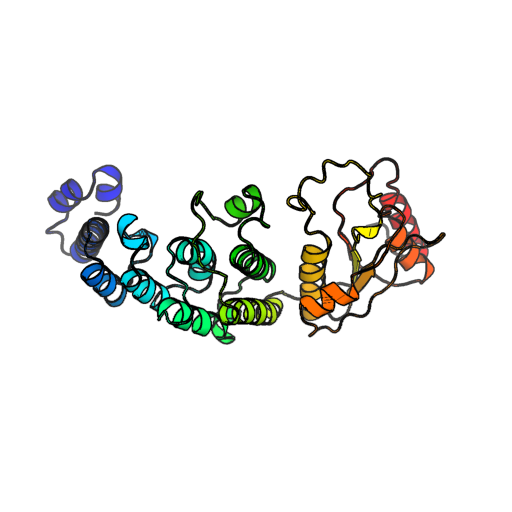666 -8.187 10.730 1.00 95.06 165 VAL A N 1
ATOM 1318 C CA . VAL A 1 165 ? 6.393 -7.673 9.563 1.00 95.06 165 VAL A CA 1
ATOM 1319 C C . VAL A 1 165 ? 6.270 -8.636 8.380 1.00 95.06 165 VAL A C 1
ATOM 1321 O O . VAL A 1 165 ? 5.913 -8.206 7.285 1.00 95.06 165 VAL A O 1
ATOM 1324 N N . ASP A 1 166 ? 6.530 -9.925 8.591 1.00 95.75 166 ASP A N 1
ATOM 1325 C CA . ASP A 1 166 ? 6.449 -10.936 7.535 1.00 95.75 166 ASP A CA 1
ATOM 1326 C C . ASP A 1 166 ? 5.011 -11.061 6.994 1.00 95.75 166 ASP A C 1
ATOM 1328 O O . ASP A 1 166 ? 4.814 -11.101 5.779 1.00 95.75 166 ASP A O 1
ATOM 1332 N N . ALA A 1 167 ? 3.997 -10.998 7.867 1.00 97.19 167 ALA A N 1
ATOM 1333 C CA . ALA A 1 167 ? 2.588 -10.963 7.469 1.00 97.19 167 ALA A CA 1
ATOM 1334 C C . ALA A 1 167 ? 2.249 -9.730 6.609 1.00 97.19 167 ALA A C 1
ATOM 1336 O O . ALA A 1 167 ? 1.574 -9.861 5.592 1.00 97.19 167 ALA A O 1
ATOM 1337 N N . LEU A 1 168 ? 2.771 -8.543 6.942 1.00 97.12 168 LEU A N 1
ATOM 1338 C CA . LEU A 1 168 ? 2.577 -7.330 6.135 1.00 97.12 168 LEU A CA 1
ATOM 1339 C C . LEU A 1 168 ? 3.208 -7.446 4.739 1.00 97.12 168 LEU A C 1
ATOM 1341 O O . LEU A 1 168 ? 2.604 -7.001 3.763 1.00 97.12 168 LEU A O 1
ATOM 1345 N N . TYR A 1 169 ? 4.399 -8.044 4.615 1.00 96.38 169 TYR A N 1
ATOM 1346 C CA . TYR A 1 169 ? 5.024 -8.276 3.305 1.00 96.38 169 TYR A CA 1
ATOM 1347 C C . TYR A 1 169 ? 4.341 -9.402 2.515 1.00 96.38 169 TYR A C 1
ATOM 1349 O O . TYR A 1 169 ? 4.271 -9.317 1.288 1.00 96.38 169 TYR A O 1
ATOM 1357 N N . SER A 1 170 ? 3.785 -10.409 3.192 1.00 96.12 170 SER A N 1
ATOM 1358 C CA . SER A 1 170 ? 2.923 -11.418 2.566 1.00 96.12 170 SER A CA 1
ATOM 1359 C C . SER A 1 170 ? 1.643 -10.780 2.012 1.00 96.12 170 SER A C 1
ATOM 1361 O O . SER A 1 170 ? 1.330 -10.932 0.830 1.00 96.12 170 SER A O 1
ATOM 1363 N N . ALA A 1 171 ? 0.968 -9.951 2.815 1.00 97.25 171 ALA A N 1
ATOM 1364 C CA . ALA A 1 171 ? -0.203 -9.192 2.389 1.00 97.25 171 ALA A CA 1
ATOM 1365 C C . ALA A 1 171 ? 0.117 -8.250 1.221 1.00 97.25 171 ALA A C 1
ATOM 1367 O O . ALA A 1 171 ? -0.634 -8.184 0.246 1.00 97.25 171 ALA A O 1
ATOM 1368 N N . LEU A 1 172 ? 1.263 -7.556 1.278 1.00 97.12 172 LEU A N 1
ATOM 1369 C CA . LEU A 1 172 ? 1.769 -6.744 0.170 1.00 97.12 172 LEU A CA 1
ATOM 1370 C C . LEU A 1 172 ? 1.890 -7.587 -1.103 1.00 97.12 172 LEU A C 1
ATOM 1372 O O . LEU A 1 172 ? 1.408 -7.168 -2.154 1.00 97.12 172 LEU A O 1
ATOM 1376 N N . ASN A 1 173 ? 2.476 -8.782 -1.006 1.00 96.12 173 ASN A N 1
ATOM 1377 C CA . ASN A 1 173 ? 2.619 -9.686 -2.138 1.00 96.12 173 ASN A CA 1
ATOM 1378 C C . ASN A 1 173 ? 1.262 -10.065 -2.756 1.00 96.12 173 ASN A C 1
ATOM 1380 O O . ASN A 1 173 ? 1.116 -10.024 -3.974 1.00 96.12 173 ASN A O 1
ATOM 1384 N N . VAL A 1 174 ? 0.256 -10.377 -1.940 1.00 96.56 174 VAL A N 1
ATOM 1385 C CA . VAL A 1 174 ? -1.101 -10.682 -2.426 1.00 96.56 174 VAL A CA 1
ATOM 1386 C C . VAL A 1 174 ? -1.736 -9.464 -3.101 1.00 96.56 174 VAL A C 1
ATOM 1388 O O . VAL A 1 174 ? -2.306 -9.589 -4.187 1.00 96.56 174 VAL A O 1
ATOM 1391 N N . SER A 1 175 ? -1.591 -8.283 -2.495 1.00 96.50 175 SER A N 1
ATOM 1392 C CA . SER A 1 175 ? -2.263 -7.051 -2.925 1.00 96.50 175 SER A CA 1
ATOM 1393 C C . SER A 1 175 ? -1.895 -6.573 -4.328 1.00 96.50 175 SER A C 1
ATOM 1395 O O . SER A 1 175 ? -2.661 -5.827 -4.931 1.00 96.50 175 SER A O 1
ATOM 1397 N N . PHE A 1 176 ? -0.758 -7.003 -4.885 1.00 96.25 176 PHE A N 1
ATOM 1398 C CA . PHE A 1 176 ? -0.422 -6.676 -6.273 1.00 96.25 176 PHE A CA 1
ATOM 1399 C C . PHE A 1 176 ? -1.417 -7.264 -7.279 1.00 96.25 176 PHE A C 1
ATOM 1401 O O . PHE A 1 176 ? -1.560 -6.717 -8.364 1.00 96.25 176 PHE A O 1
ATOM 1408 N N . SER A 1 177 ? -2.150 -8.316 -6.905 1.00 93.88 177 SER A N 1
ATOM 1409 C CA . SER A 1 177 ? -3.217 -8.887 -7.738 1.00 93.88 177 SER A CA 1
ATOM 1410 C C . SER A 1 177 ? -4.460 -7.987 -7.818 1.00 93.88 177 SER A C 1
ATOM 1412 O O . SER A 1 177 ? -5.331 -8.233 -8.640 1.00 93.88 177 SER A O 1
ATOM 1414 N N . ASN A 1 178 ? -4.550 -6.942 -6.981 1.00 94.12 178 ASN A N 1
ATOM 1415 C CA . ASN A 1 178 ? -5.622 -5.939 -7.035 1.00 94.12 178 ASN A CA 1
ATOM 1416 C C . ASN A 1 178 ? -5.346 -4.834 -8.071 1.00 94.12 178 ASN A C 1
ATOM 1418 O O . ASN A 1 178 ? -6.110 -3.873 -8.155 1.00 94.12 178 ASN A O 1
ATOM 1422 N N . VAL A 1 179 ? -4.227 -4.906 -8.796 1.00 94.31 179 VAL A N 1
ATOM 1423 C CA . VAL A 1 179 ? -3.867 -3.937 -9.833 1.00 94.31 179 VAL A CA 1
ATOM 1424 C C . VAL A 1 179 ? -4.457 -4.404 -11.157 1.00 94.31 179 VAL A C 1
ATOM 1426 O O . VAL A 1 179 ? -4.162 -5.502 -11.619 1.00 94.31 179 VAL A O 1
ATOM 1429 N N . GLU A 1 180 ? -5.299 -3.567 -11.756 1.00 93.56 180 GLU A N 1
ATOM 1430 C CA . GLU A 1 180 ? -5.941 -3.863 -13.035 1.00 93.56 180 GLU A CA 1
ATOM 1431 C C . GLU A 1 180 ? -4.956 -3.698 -14.200 1.00 93.56 180 GLU A C 1
ATOM 1433 O O . GLU A 1 180 ? -4.154 -2.759 -14.230 1.00 93.56 180 GLU A O 1
ATOM 1438 N N . ALA A 1 181 ? -5.028 -4.624 -15.156 1.00 95.75 181 ALA A N 1
ATOM 1439 C CA . ALA A 1 181 ? -4.232 -4.597 -16.374 1.00 95.75 181 ALA A CA 1
ATOM 1440 C C . ALA A 1 181 ? -4.663 -3.445 -17.283 1.00 95.75 181 ALA A C 1
ATOM 1442 O O . ALA A 1 181 ? -5.851 -3.156 -17.428 1.00 95.75 181 ALA A O 1
ATOM 1443 N N . THR A 1 182 ? -3.696 -2.825 -17.948 1.00 96.44 182 THR A N 1
ATOM 1444 C CA . THR A 1 182 ? -3.965 -1.745 -18.910 1.00 96.44 182 THR A CA 1
ATOM 1445 C C . THR A 1 182 ? -3.874 -2.209 -20.358 1.00 96.44 182 THR A C 1
ATOM 1447 O O . THR A 1 182 ? -4.374 -1.540 -21.260 1.00 96.44 182 THR A O 1
ATOM 1450 N N . GLY A 1 183 ? -3.199 -3.333 -20.607 1.00 96.31 183 GLY A N 1
ATOM 1451 C CA . GLY A 1 183 ? -2.891 -3.797 -21.949 1.00 96.31 183 GLY A CA 1
ATOM 1452 C C . GLY A 1 183 ? -1.901 -2.889 -22.684 1.00 96.31 183 GLY A C 1
ATOM 1453 O O . GLY A 1 183 ? -1.859 -2.927 -23.913 1.00 96.31 183 GLY A O 1
ATOM 1454 N N . LEU A 1 184 ? -1.099 -2.082 -21.987 1.00 97.12 184 LEU A N 1
ATOM 1455 C CA . LEU A 1 184 ? -0.088 -1.211 -22.596 1.00 97.12 184 LEU A CA 1
ATOM 1456 C C . LEU A 1 184 ? 1.324 -1.797 -22.470 1.00 97.12 184 LEU A C 1
ATOM 1458 O O . LEU A 1 184 ? 1.596 -2.700 -21.678 1.00 97.12 184 LEU A O 1
ATOM 1462 N N . ARG A 1 185 ? 2.248 -1.295 -23.293 1.00 97.25 185 ARG A N 1
ATOM 1463 C CA . ARG A 1 185 ? 3.668 -1.662 -23.255 1.00 97.25 185 ARG A CA 1
ATOM 1464 C C . ARG A 1 185 ? 4.452 -0.615 -22.481 1.00 97.25 185 ARG A C 1
ATOM 1466 O O . ARG A 1 185 ? 4.581 0.522 -22.939 1.00 97.25 185 ARG A O 1
ATOM 1473 N N . TYR A 1 186 ? 5.028 -1.004 -21.352 1.00 97.88 186 TYR A N 1
ATOM 1474 C CA . TYR A 1 186 ? 5.714 -0.087 -20.445 1.00 97.88 186 TYR A CA 1
ATOM 1475 C C . TYR A 1 186 ? 7.231 -0.202 -20.539 1.00 97.88 186 TYR A C 1
ATOM 1477 O O . TYR A 1 186 ? 7.778 -1.305 -20.531 1.00 97.88 186 TYR A O 1
ATOM 1485 N N . LEU A 1 187 ? 7.919 0.940 -20.521 1.00 97.00 187 LEU A N 1
ATOM 1486 C CA . LEU A 1 187 ? 9.323 1.028 -20.128 1.00 97.00 187 LEU A CA 1
ATOM 1487 C C . LEU A 1 187 ? 9.433 1.825 -18.827 1.00 97.00 187 LEU A C 1
ATOM 1489 O O . LEU A 1 187 ? 9.236 3.039 -18.818 1.00 97.00 187 LEU A O 1
ATOM 1493 N N . ILE A 1 188 ? 9.782 1.143 -17.739 1.00 96.12 188 ILE A N 1
ATOM 1494 C CA . ILE A 1 188 ? 10.020 1.748 -16.426 1.00 96.12 188 ILE A CA 1
ATOM 1495 C C . ILE A 1 188 ? 11.526 1.898 -16.240 1.00 96.12 188 ILE A C 1
ATOM 1497 O O . ILE A 1 188 ? 12.243 0.899 -16.245 1.00 96.12 188 ILE A O 1
ATOM 1501 N N . THR A 1 189 ? 12.015 3.120 -16.039 1.00 93.31 189 THR A N 1
ATOM 1502 C CA . THR A 1 189 ? 13.435 3.379 -15.766 1.00 93.31 189 THR A CA 1
ATOM 1503 C C . THR A 1 189 ? 13.628 4.035 -14.408 1.00 93.31 189 THR A C 1
ATOM 1505 O O . THR A 1 189 ? 13.007 5.050 -14.100 1.00 93.31 189 THR A O 1
ATOM 1508 N N . VAL A 1 190 ? 14.510 3.462 -13.590 1.00 90.50 190 VAL A N 1
ATOM 1509 C CA . VAL A 1 190 ? 14.684 3.847 -12.184 1.00 90.50 190 VAL A CA 1
ATOM 1510 C C . VAL A 1 190 ? 16.041 4.486 -11.938 1.00 90.50 190 VAL A C 1
ATOM 1512 O O . VAL A 1 190 ? 17.079 3.949 -12.339 1.00 90.50 190 VAL A O 1
ATOM 1515 N N . SER A 1 191 ? 16.044 5.624 -11.241 1.00 85.94 191 SER A N 1
ATOM 1516 C CA . SER A 1 191 ? 17.268 6.231 -10.712 1.00 85.94 191 SER A CA 1
ATOM 1517 C C . SER A 1 191 ? 17.654 5.562 -9.408 1.00 85.94 191 SER A C 1
ATOM 1519 O O . SER A 1 191 ? 16.897 5.577 -8.443 1.00 85.94 191 SER A O 1
ATOM 1521 N N . THR A 1 192 ? 18.877 5.049 -9.352 1.00 76.94 192 THR A N 1
ATOM 1522 C CA . THR A 1 192 ? 19.476 4.548 -8.118 1.00 76.94 192 THR A CA 1
ATOM 1523 C C . THR A 1 192 ? 20.370 5.622 -7.508 1.00 76.94 192 THR A C 1
ATOM 1525 O O . THR A 1 192 ? 21.028 6.377 -8.223 1.00 76.94 192 THR A O 1
ATOM 1528 N N . ASP A 1 193 ? 20.421 5.706 -6.178 1.00 64.75 193 ASP A N 1
ATOM 1529 C CA . ASP A 1 193 ? 21.119 6.783 -5.451 1.00 64.75 193 ASP A CA 1
ATOM 1530 C C . ASP A 1 193 ? 22.641 6.832 -5.650 1.00 64.75 193 ASP A C 1
ATOM 1532 O O . ASP A 1 193 ? 23.304 7.717 -5.113 1.00 64.75 193 ASP A O 1
ATOM 1536 N N . GLY A 1 194 ? 23.211 5.903 -6.423 1.00 58.25 194 GLY A N 1
ATOM 1537 C CA . GLY A 1 194 ? 24.652 5.799 -6.636 1.00 58.25 194 GLY A CA 1
ATOM 1538 C C . GLY A 1 194 ? 25.296 7.052 -7.236 1.00 58.25 194 GLY A C 1
ATOM 1539 O O . GLY A 1 194 ? 26.498 7.234 -7.064 1.00 58.25 194 GLY A O 1
ATOM 1540 N N . TRP A 1 195 ? 24.525 7.914 -7.917 1.00 56.22 195 TRP A N 1
ATOM 1541 C CA . TRP A 1 195 ? 25.073 9.072 -8.637 1.00 56.22 195 TRP A CA 1
ATOM 1542 C C . TRP A 1 195 ? 25.321 10.286 -7.746 1.00 56.22 195 TRP A C 1
ATOM 1544 O O . TRP A 1 195 ? 26.001 11.231 -8.155 1.00 56.22 195 TRP A O 1
ATOM 1554 N N . ARG A 1 196 ? 24.773 10.298 -6.527 1.00 63.09 196 ARG A N 1
ATOM 1555 C CA . ARG A 1 196 ? 25.047 11.375 -5.580 1.00 63.09 196 ARG A CA 1
ATOM 1556 C C . ARG A 1 196 ? 26.514 11.275 -5.170 1.00 63.09 196 ARG A C 1
ATOM 1558 O O . ARG A 1 196 ? 26.919 10.292 -4.555 1.00 63.09 196 ARG A O 1
ATOM 1565 N N . LYS A 1 197 ? 27.316 12.300 -5.481 1.00 54.28 197 LYS A N 1
ATOM 1566 C CA . LYS A 1 197 ? 28.641 12.441 -4.863 1.00 54.28 197 LYS A CA 1
ATOM 1567 C C . LYS A 1 197 ? 28.429 12.439 -3.347 1.00 54.28 197 LYS A C 1
ATOM 1569 O O . LYS A 1 197 ? 27.641 13.247 -2.856 1.00 54.28 197 LYS A O 1
ATOM 1574 N N . LYS A 1 198 ? 29.111 11.548 -2.615 1.00 52.28 198 LYS A N 1
ATOM 1575 C CA . LYS A 1 198 ? 29.262 11.683 -1.161 1.00 52.28 198 LYS A CA 1
ATOM 1576 C C . LYS A 1 198 ? 29.981 13.012 -0.940 1.00 52.28 198 LYS A C 1
ATOM 1578 O O . LYS A 1 198 ? 31.196 13.074 -1.100 1.00 52.28 198 LYS A O 1
ATOM 1583 N N . GLN A 1 199 ? 29.254 14.097 -0.686 1.00 43.09 199 GLN A N 1
ATOM 1584 C CA . GLN A 1 199 ? 29.900 15.290 -0.161 1.00 43.09 199 GLN A CA 1
ATOM 1585 C C . GLN A 1 199 ? 30.412 14.903 1.221 1.00 43.09 199 GLN A C 1
ATOM 1587 O O . GLN A 1 199 ? 29.627 14.594 2.113 1.00 43.09 199 GLN A O 1
ATOM 1592 N N . GLY A 1 200 ? 31.736 14.831 1.350 1.00 41.88 200 GLY A N 1
ATOM 1593 C CA . GLY A 1 200 ? 32.404 14.724 2.632 1.00 41.88 200 GLY A CA 1
ATOM 1594 C C . GLY A 1 200 ? 32.151 16.004 3.410 1.00 41.88 200 GLY A C 1
ATOM 1595 O O . GLY A 1 200 ? 32.895 16.968 3.280 1.00 41.88 200 GLY A O 1
ATOM 1596 N N . SER A 1 201 ? 31.083 16.029 4.195 1.00 41.44 201 SER A N 1
ATOM 1597 C CA . SER A 1 201 ? 31.017 16.881 5.368 1.00 41.44 201 SER A CA 1
ATOM 1598 C C . SER A 1 201 ? 30.879 15.965 6.577 1.00 41.44 201 SER A C 1
ATOM 1600 O O . SER A 1 201 ? 30.066 15.042 6.600 1.00 41.44 201 SER A O 1
ATOM 1602 N N . HIS A 1 202 ? 31.697 16.215 7.596 1.00 44.44 202 HIS A N 1
ATOM 1603 C CA . HIS A 1 202 ? 31.666 15.529 8.892 1.00 44.44 202 HIS A CA 1
ATOM 1604 C C . HIS A 1 202 ? 30.373 15.795 9.694 1.00 44.44 202 HIS A C 1
ATOM 1606 O O . HIS A 1 202 ? 30.250 15.376 10.838 1.00 44.44 202 HIS A O 1
ATOM 1612 N N . LEU A 1 203 ? 29.384 16.450 9.081 1.00 38.88 203 LEU A N 1
ATOM 1613 C CA . LEU A 1 203 ? 28.020 16.596 9.569 1.00 38.88 203 LEU A CA 1
ATOM 1614 C C . LEU A 1 203 ? 27.119 15.693 8.728 1.00 38.88 203 LEU A C 1
ATOM 1616 O O . LEU A 1 203 ? 26.238 16.163 8.007 1.00 38.88 203 LEU A O 1
ATOM 1620 N N . ALA A 1 204 ? 27.376 14.386 8.785 1.00 39.19 204 ALA A N 1
ATOM 1621 C CA . ALA A 1 204 ? 26.433 13.397 8.297 1.00 39.19 204 ALA A CA 1
ATOM 1622 C C . ALA A 1 204 ? 25.161 13.529 9.144 1.00 39.19 204 ALA A C 1
ATOM 1624 O O . ALA A 1 204 ? 25.027 12.908 10.197 1.00 39.19 204 ALA A O 1
ATOM 1625 N N . GLN A 1 205 ? 24.234 14.389 8.711 1.00 36.84 205 GLN A N 1
ATOM 1626 C CA . GLN A 1 205 ? 22.854 14.268 9.148 1.00 36.84 205 GLN A CA 1
ATOM 1627 C C . GLN A 1 205 ? 22.450 12.819 8.860 1.00 36.84 205 GLN A C 1
ATOM 1629 O O . GLN A 1 205 ? 22.736 12.330 7.761 1.00 36.84 205 GLN A O 1
ATOM 1634 N N . PRO A 1 206 ? 21.858 12.113 9.837 1.00 39.22 206 PRO A N 1
ATOM 1635 C CA . PRO A 1 206 ? 21.480 10.725 9.645 1.00 39.22 206 PRO A CA 1
ATOM 1636 C C . PRO A 1 206 ? 20.575 10.623 8.416 1.00 39.22 206 PRO A C 1
ATOM 1638 O O . PRO A 1 206 ? 19.882 11.583 8.075 1.00 39.22 206 PRO A O 1
ATOM 1641 N N . ASP A 1 207 ? 20.581 9.455 7.777 1.00 47.44 207 ASP A N 1
ATOM 1642 C CA . ASP A 1 207 ? 19.869 9.043 6.554 1.00 47.44 207 ASP A CA 1
ATOM 1643 C C . ASP A 1 207 ? 18.339 9.327 6.494 1.00 47.44 207 ASP A C 1
ATOM 1645 O O . ASP A 1 207 ? 17.640 8.848 5.601 1.00 47.44 207 ASP A O 1
ATOM 1649 N N . ALA A 1 208 ? 17.796 10.133 7.406 1.00 42.38 208 ALA A N 1
ATOM 1650 C CA . ALA A 1 208 ? 16.398 10.471 7.650 1.00 42.38 208 ALA A CA 1
ATOM 1651 C C . ALA A 1 208 ? 15.647 11.125 6.477 1.00 42.38 208 ALA A C 1
ATOM 1653 O O . ALA A 1 208 ? 14.438 11.322 6.568 1.00 42.38 208 ALA A O 1
ATOM 1654 N N . ASN A 1 209 ? 16.322 11.471 5.377 1.00 50.53 209 ASN A N 1
ATOM 1655 C CA . ASN A 1 209 ? 15.678 12.080 4.210 1.00 50.53 209 ASN A CA 1
ATOM 1656 C C . ASN A 1 209 ? 16.105 11.446 2.882 1.00 50.53 209 ASN A C 1
ATOM 1658 O O . ASN A 1 209 ? 16.085 12.098 1.833 1.00 50.53 209 ASN A O 1
ATOM 1662 N N . LYS A 1 210 ? 16.521 10.173 2.912 1.00 63.19 210 LYS A N 1
ATOM 1663 C CA . LYS A 1 210 ? 16.770 9.424 1.683 1.00 63.19 210 LYS A CA 1
ATOM 1664 C C . LYS A 1 210 ? 15.439 9.241 0.938 1.00 63.19 210 LYS A C 1
ATOM 1666 O O . LYS A 1 210 ? 14.517 8.635 1.486 1.00 63.19 210 LYS A O 1
ATOM 1671 N N . PRO A 1 211 ? 15.297 9.770 -0.285 1.00 62.84 211 PRO A N 1
ATOM 1672 C CA . PRO A 1 211 ? 14.046 9.668 -1.017 1.00 62.84 211 PRO A CA 1
ATOM 1673 C C . PRO A 1 211 ? 13.801 8.211 -1.401 1.00 62.84 211 PRO A C 1
ATOM 1675 O O . PRO A 1 211 ? 14.701 7.523 -1.880 1.00 62.84 211 PRO A O 1
ATOM 1678 N N . TRP A 1 212 ? 12.569 7.747 -1.213 1.00 81.12 212 TRP A N 1
ATOM 1679 C CA . TRP A 1 212 ? 12.148 6.364 -1.458 1.00 81.12 212 TRP A CA 1
ATOM 1680 C C . TRP A 1 212 ? 11.989 6.047 -2.954 1.00 81.12 212 TRP A C 1
ATOM 1682 O O . TRP A 1 212 ? 11.005 5.430 -3.362 1.00 81.12 212 TRP A O 1
ATOM 1692 N N . VAL A 1 213 ? 12.900 6.526 -3.805 1.00 87.31 213 VAL A N 1
ATOM 1693 C CA . VAL A 1 213 ? 12.815 6.378 -5.267 1.00 87.31 213 VAL A CA 1
ATOM 1694 C C . VAL A 1 213 ? 12.850 4.909 -5.648 1.00 87.31 213 VAL A C 1
ATOM 1696 O O . VAL A 1 213 ? 11.982 4.445 -6.383 1.00 87.31 213 VAL A O 1
ATOM 1699 N N . LEU A 1 214 ? 13.840 4.177 -5.134 1.00 89.06 214 LEU A N 1
ATOM 1700 C CA . LEU A 1 214 ? 14.042 2.776 -5.476 1.00 89.06 214 LEU A CA 1
ATOM 1701 C C . LEU A 1 214 ? 12.895 1.914 -4.944 1.00 89.06 214 LEU A C 1
ATOM 1703 O O . LEU A 1 214 ? 12.366 1.085 -5.678 1.00 89.06 214 LEU A O 1
ATOM 1707 N N . GLU A 1 215 ? 12.468 2.147 -3.704 1.00 91.69 215 GLU A N 1
ATOM 1708 C CA . GLU A 1 215 ? 11.333 1.445 -3.115 1.00 91.69 215 GLU A CA 1
ATOM 1709 C C . GLU A 1 215 ? 10.035 1.718 -3.878 1.00 91.69 215 GLU A C 1
ATOM 1711 O O . GLU A 1 215 ? 9.326 0.780 -4.240 1.00 91.69 215 GLU A O 1
ATOM 1716 N N . SER A 1 216 ? 9.741 2.986 -4.179 1.00 91.62 216 SER A N 1
ATOM 1717 C CA . SER A 1 216 ? 8.544 3.366 -4.941 1.00 91.62 216 SER A CA 1
ATOM 1718 C C . SER A 1 216 ? 8.567 2.757 -6.339 1.00 91.62 216 SER A C 1
ATOM 1720 O O . SER A 1 216 ? 7.546 2.268 -6.820 1.00 91.62 216 SER A O 1
ATOM 1722 N N . ALA A 1 217 ? 9.740 2.728 -6.975 1.00 93.69 217 ALA A N 1
ATOM 1723 C CA . ALA A 1 217 ? 9.914 2.095 -8.268 1.00 93.69 217 ALA A CA 1
ATOM 1724 C C . ALA A 1 217 ? 9.721 0.578 -8.216 1.00 93.69 217 ALA A C 1
ATOM 1726 O O . ALA A 1 217 ? 9.141 0.027 -9.144 1.00 93.69 217 ALA A O 1
ATOM 1727 N N . CYS A 1 218 ? 10.151 -0.095 -7.144 1.00 95.44 218 CYS A N 1
ATOM 1728 C CA . CYS A 1 218 ? 9.893 -1.523 -6.957 1.00 95.44 218 CYS A CA 1
ATOM 1729 C C . CYS A 1 218 ? 8.395 -1.801 -6.815 1.00 95.44 218 CYS A C 1
ATOM 1731 O O . CYS A 1 218 ? 7.890 -2.721 -7.451 1.00 95.44 218 CYS A O 1
ATOM 1733 N N . ILE A 1 219 ? 7.672 -0.994 -6.028 1.00 96.69 219 ILE A N 1
ATOM 1734 C CA . ILE A 1 219 ? 6.215 -1.128 -5.896 1.00 96.69 219 ILE A CA 1
ATOM 1735 C C . ILE A 1 219 ? 5.526 -0.905 -7.245 1.00 96.69 219 ILE A C 1
ATOM 1737 O O . ILE A 1 219 ? 4.674 -1.704 -7.627 1.00 96.69 219 ILE A O 1
ATOM 1741 N N . LEU A 1 220 ? 5.910 0.132 -7.992 1.00 96.50 220 LEU A N 1
ATOM 1742 C CA . LEU A 1 220 ? 5.354 0.399 -9.319 1.00 96.50 220 LEU A CA 1
ATOM 1743 C C . LEU A 1 220 ? 5.672 -0.725 -10.316 1.00 96.50 220 LEU A C 1
ATOM 1745 O O . LEU A 1 220 ? 4.779 -1.201 -11.009 1.00 96.50 220 LEU A O 1
ATOM 1749 N N . ALA A 1 221 ? 6.929 -1.165 -10.367 1.00 96.31 221 ALA A N 1
ATOM 1750 C CA . ALA A 1 221 ? 7.381 -2.199 -11.287 1.00 96.31 221 ALA A CA 1
ATOM 1751 C C . ALA A 1 221 ? 6.701 -3.539 -11.017 1.00 96.31 221 ALA A C 1
ATOM 1753 O O . ALA A 1 221 ? 6.191 -4.140 -11.952 1.00 96.31 221 ALA A O 1
ATOM 1754 N N . LEU A 1 222 ? 6.635 -3.983 -9.758 1.00 97.50 222 LEU A N 1
ATOM 1755 C CA . LEU A 1 222 ? 5.949 -5.227 -9.395 1.00 97.50 222 LEU A CA 1
ATOM 1756 C C . LEU A 1 222 ? 4.441 -5.155 -9.651 1.00 97.50 222 LEU A C 1
ATOM 1758 O O . LEU A 1 222 ? 3.854 -6.150 -10.061 1.00 97.50 222 LEU A O 1
ATOM 1762 N N . SER A 1 223 ? 3.826 -3.984 -9.452 1.00 97.12 223 SER A N 1
ATOM 1763 C CA . SER A 1 223 ? 2.411 -3.773 -9.783 1.00 97.12 223 SER A CA 1
ATOM 1764 C C . SER A 1 223 ? 2.162 -3.979 -11.274 1.00 97.12 223 SER A C 1
ATOM 1766 O O . SER A 1 223 ? 1.283 -4.746 -11.648 1.00 97.12 223 SER A O 1
ATOM 1768 N N . LEU A 1 224 ? 2.972 -3.342 -12.123 1.00 97.06 224 LEU A N 1
ATOM 1769 C CA . LEU A 1 224 ? 2.813 -3.434 -13.572 1.00 97.06 224 LEU A CA 1
ATOM 1770 C C . LEU A 1 224 ? 3.224 -4.810 -14.112 1.00 97.06 224 LEU A C 1
ATOM 1772 O O . LEU A 1 224 ? 2.492 -5.365 -14.913 1.00 97.06 224 LEU A O 1
ATOM 1776 N N . LEU A 1 225 ? 4.329 -5.402 -13.647 1.00 96.88 225 LEU A N 1
ATOM 1777 C CA . LEU A 1 225 ? 4.784 -6.736 -14.078 1.00 96.88 225 LEU A CA 1
ATOM 1778 C C . LEU A 1 225 ? 3.772 -7.853 -13.786 1.00 96.88 225 LEU A C 1
ATOM 1780 O O . LEU A 1 225 ? 3.806 -8.892 -14.440 1.00 96.88 225 LEU A O 1
ATOM 1784 N N . ARG A 1 226 ? 2.918 -7.679 -12.771 1.00 96.00 226 ARG A N 1
ATOM 1785 C CA . ARG A 1 226 ? 1.874 -8.651 -12.412 1.00 96.00 226 ARG A CA 1
ATOM 1786 C C . ARG A 1 226 ? 0.565 -8.419 -13.143 1.00 96.00 226 ARG A C 1
ATOM 1788 O O . ARG A 1 226 ? -0.164 -9.381 -13.358 1.00 96.00 226 ARG A O 1
ATOM 1795 N N . ALA A 1 227 ? 0.275 -7.168 -13.485 1.00 95.88 227 ALA A N 1
ATOM 1796 C CA . ALA A 1 227 ? -0.935 -6.796 -14.202 1.00 95.88 227 ALA A CA 1
ATOM 1797 C C . ALA A 1 227 ? -0.778 -6.953 -15.725 1.00 95.88 227 ALA A C 1
ATOM 1799 O O . ALA A 1 227 ? -1.723 -7.342 -16.399 1.00 95.88 227 ALA A O 1
ATOM 1800 N N . ASP A 1 228 ? 0.410 -6.682 -16.270 1.00 96.25 228 ASP A N 1
ATOM 1801 C CA . ASP A 1 228 ? 0.671 -6.607 -17.707 1.00 96.25 228 ASP A CA 1
ATOM 1802 C C . ASP A 1 228 ? 1.909 -7.433 -18.113 1.00 96.25 228 ASP A C 1
ATOM 1804 O O . ASP A 1 228 ? 3.001 -7.272 -17.568 1.00 96.25 228 ASP A O 1
ATOM 1808 N N . ASP A 1 229 ? 1.782 -8.250 -19.165 1.00 92.81 229 ASP A N 1
ATOM 1809 C CA . ASP A 1 229 ? 2.880 -9.095 -19.678 1.00 92.81 229 ASP A CA 1
ATOM 1810 C C . ASP A 1 229 ? 3.962 -8.311 -20.449 1.00 92.81 229 ASP A C 1
ATOM 1812 O O . ASP A 1 229 ? 5.028 -8.837 -20.776 1.00 92.81 229 ASP A O 1
ATOM 1816 N N . ARG A 1 230 ? 3.699 -7.044 -20.796 1.00 95.81 230 ARG A N 1
ATOM 1817 C CA . ARG A 1 230 ? 4.559 -6.227 -21.674 1.00 95.81 230 ARG A CA 1
ATOM 1818 C C . ARG A 1 230 ? 5.226 -5.081 -20.923 1.00 95.81 230 ARG A C 1
ATOM 1820 O O . ARG A 1 230 ? 5.139 -3.919 -21.319 1.00 95.81 230 ARG A O 1
ATOM 1827 N N . VAL A 1 231 ? 5.925 -5.421 -19.849 1.00 97.19 231 VAL A N 1
ATOM 1828 C CA . VAL A 1 231 ? 6.609 -4.456 -18.984 1.00 97.19 231 VAL A CA 1
ATOM 1829 C C . VAL A 1 231 ? 8.112 -4.697 -19.013 1.00 97.19 231 VAL A C 1
ATOM 1831 O O . VAL A 1 231 ? 8.603 -5.749 -18.613 1.00 97.19 231 VAL A O 1
ATOM 1834 N N . THR A 1 232 ? 8.863 -3.688 -19.446 1.00 96.38 232 THR A N 1
ATOM 1835 C CA . THR A 1 232 ? 10.321 -3.672 -19.343 1.00 96.38 232 THR A CA 1
ATOM 1836 C C . THR A 1 232 ? 10.734 -2.797 -18.175 1.00 96.38 232 THR A C 1
ATOM 1838 O O . THR A 1 232 ? 10.435 -1.604 -18.130 1.00 96.38 232 THR A O 1
ATOM 1841 N N . VAL A 1 233 ? 11.498 -3.377 -17.257 1.00 95.62 233 VAL A N 1
ATOM 1842 C CA . VAL A 1 233 ? 12.129 -2.658 -16.153 1.00 95.62 233 VAL A CA 1
ATOM 1843 C C . VAL A 1 233 ? 13.587 -2.378 -16.492 1.00 95.62 233 VAL A C 1
ATOM 1845 O O . VAL A 1 233 ? 14.290 -3.247 -16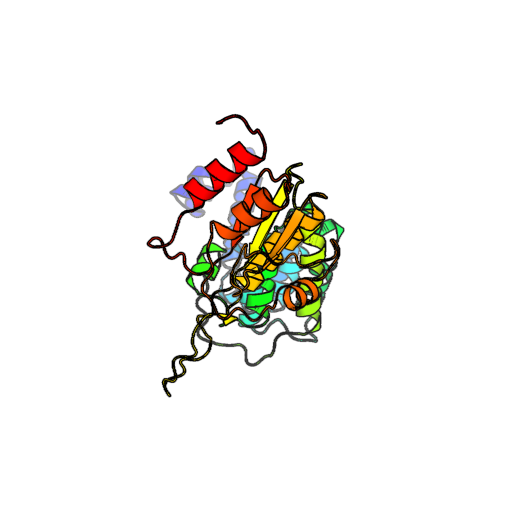.999 1.00 95.62 233 VAL A O 1
ATOM 1848 N N . SER A 1 234 ? 14.064 -1.167 -16.220 1.00 92.56 234 SER A N 1
ATOM 1849 C CA . SER A 1 234 ? 15.443 -0.741 -16.458 1.00 92.56 234 SER A CA 1
ATOM 1850 C C . SER A 1 234 ? 15.971 0.169 -15.351 1.00 92.56 234 SER A C 1
ATOM 1852 O O . SER A 1 234 ? 15.212 0.810 -14.625 1.00 92.56 234 SER A O 1
ATOM 1854 N N . THR A 1 235 ? 17.295 0.276 -15.241 1.00 89.62 235 THR A N 1
ATOM 1855 C CA . THR A 1 235 ? 17.953 1.279 -14.390 1.00 89.62 235 THR A CA 1
ATOM 1856 C C . THR A 1 235 ? 18.747 2.277 -15.225 1.00 89.62 235 THR A C 1
ATOM 1858 O O . THR A 1 235 ? 19.251 1.944 -16.305 1.00 89.62 235 THR A O 1
ATOM 1861 N N . PHE A 1 236 ? 18.877 3.511 -14.727 1.00 85.75 236 PHE A N 1
ATOM 1862 C CA . PHE A 1 236 ? 19.814 4.470 -15.313 1.00 85.75 236 PHE A CA 1
ATOM 1863 C C . PHE A 1 236 ? 21.256 4.012 -15.053 1.00 85.75 236 PHE A C 1
ATOM 1865 O O . PHE A 1 236 ? 21.619 3.660 -13.928 1.00 85.75 236 PHE A O 1
ATOM 1872 N N . ILE A 1 237 ? 22.082 4.049 -16.098 1.00 77.56 237 ILE A N 1
ATOM 1873 C CA . ILE A 1 237 ? 23.517 3.741 -16.041 1.00 77.56 237 ILE A CA 1
ATOM 1874 C C . ILE A 1 237 ? 24.352 4.937 -16.501 1.00 77.56 237 ILE A C 1
ATOM 1876 O O . ILE A 1 237 ? 23.872 5.809 -17.227 1.00 77.56 237 ILE A O 1
ATOM 1880 N N . ALA A 1 238 ? 25.609 4.970 -16.061 1.00 64.62 238 ALA A N 1
ATOM 1881 C CA . ALA A 1 238 ? 26.520 6.097 -16.246 1.00 64.62 238 ALA A CA 1
ATOM 1882 C C . ALA A 1 238 ? 27.465 5.986 -17.448 1.00 64.62 238 ALA A C 1
ATOM 1884 O O . ALA A 1 238 ? 28.383 6.788 -17.568 1.00 64.62 238 ALA A O 1
ATOM 1885 N N . THR A 1 239 ? 27.268 5.013 -18.332 1.00 56.41 239 THR A N 1
ATOM 1886 C CA . THR A 1 239 ? 28.130 4.854 -19.504 1.00 56.41 239 THR A CA 1
ATOM 1887 C C . THR A 1 239 ? 27.813 5.894 -20.577 1.00 56.41 239 THR A C 1
ATOM 1889 O O . THR A 1 239 ? 26.710 6.450 -20.636 1.00 56.41 239 THR A O 1
ATOM 1892 N N . GLU A 1 240 ? 28.797 6.181 -21.421 1.00 46.91 240 GLU A N 1
ATOM 1893 C CA . GLU A 1 240 ? 28.606 6.953 -22.645 1.00 46.91 240 GLU A CA 1
ATOM 1894 C C . GLU A 1 240 ? 27.712 6.139 -23.598 1.00 46.91 240 GLU A C 1
ATOM 1896 O O . GLU A 1 240 ? 27.981 4.969 -23.858 1.00 46.91 240 GLU A O 1
ATOM 1901 N N . GLY A 1 241 ? 26.582 6.712 -24.035 1.00 59.31 241 GLY A N 1
ATOM 1902 C CA . GLY A 1 241 ? 25.598 6.031 -24.887 1.00 59.31 241 GLY A CA 1
ATOM 1903 C C . GLY A 1 241 ? 24.127 6.163 -24.456 1.00 59.31 241 GLY A C 1
ATOM 1904 O O . GLY A 1 241 ? 23.705 7.141 -23.819 1.00 59.31 241 GLY A O 1
ATOM 1905 N N . LEU A 1 242 ? 23.340 5.168 -24.887 1.00 58.66 242 LEU A N 1
ATOM 1906 C CA . LEU A 1 242 ? 21.886 5.042 -24.744 1.00 58.66 242 LEU A CA 1
ATOM 1907 C C . LEU A 1 242 ? 21.544 4.403 -23.386 1.00 58.66 242 LEU A C 1
ATOM 1909 O O . LEU A 1 242 ? 21.463 3.186 -23.252 1.00 58.66 242 LEU A O 1
ATOM 1913 N N . ASN A 1 243 ? 21.408 5.231 -22.352 1.00 68.06 243 ASN A N 1
ATOM 1914 C CA . ASN A 1 243 ? 21.440 4.778 -20.955 1.00 68.06 243 ASN A CA 1
ATOM 1915 C C . ASN A 1 243 ? 20.096 4.259 -20.434 1.00 68.06 243 ASN A C 1
ATOM 1917 O O . ASN A 1 243 ? 19.412 4.941 -19.670 1.00 68.06 243 ASN A O 1
ATOM 1921 N N . ALA A 1 244 ? 19.785 3.013 -20.770 1.00 71.50 244 ALA A N 1
ATOM 1922 C CA . ALA A 1 244 ? 18.900 2.160 -19.990 1.00 71.50 244 ALA A CA 1
ATOM 1923 C C . ALA A 1 244 ? 19.513 0.759 -19.930 1.00 71.50 244 ALA A C 1
ATOM 1925 O O . ALA A 1 244 ? 19.893 0.200 -20.958 1.00 71.50 244 ALA A O 1
ATOM 1926 N N . ARG A 1 245 ? 19.629 0.194 -18.726 1.00 84.31 245 ARG A N 1
ATOM 1927 C CA . ARG A 1 245 ? 20.011 -1.208 -18.544 1.00 84.31 245 ARG A CA 1
ATOM 1928 C C . ARG A 1 245 ? 18.775 -1.998 -18.140 1.00 84.31 245 ARG A C 1
ATOM 1930 O O . ARG A 1 245 ? 18.380 -1.868 -16.979 1.00 84.31 245 ARG A O 1
ATOM 1937 N N . PRO A 1 246 ? 18.182 -2.799 -19.041 1.00 88.94 246 PRO A N 1
ATOM 1938 C CA . PRO A 1 246 ? 17.117 -3.711 -18.669 1.00 88.94 246 PRO A CA 1
ATOM 1939 C C . PRO A 1 246 ? 17.543 -4.605 -17.510 1.00 88.94 246 PRO A C 1
ATOM 1941 O O . PRO A 1 246 ? 18.654 -5.136 -17.487 1.00 88.94 246 PRO A O 1
ATOM 1944 N N . VAL A 1 247 ? 16.657 -4.743 -16.534 1.00 91.12 247 VAL A N 1
ATOM 1945 C CA . VAL A 1 247 ? 16.825 -5.618 -15.381 1.00 91.12 247 VAL A CA 1
ATOM 1946 C C . VAL A 1 247 ? 15.687 -6.615 -15.415 1.00 91.12 247 VAL A C 1
ATOM 1948 O O . VAL A 1 247 ? 14.519 -6.236 -15.406 1.00 91.12 247 VAL A O 1
ATOM 1951 N N . HIS A 1 248 ? 16.035 -7.896 -15.448 1.00 93.62 248 HIS A N 1
ATOM 1952 C CA . HIS A 1 248 ? 15.043 -8.950 -15.349 1.00 93.62 248 HIS A CA 1
ATOM 1953 C C . HIS A 1 248 ? 14.562 -9.078 -13.898 1.00 93.62 248 HIS A C 1
ATOM 1955 O O . HIS A 1 248 ? 15.366 -9.271 -12.980 1.00 93.62 248 HIS A O 1
ATOM 1961 N N . ILE A 1 249 ? 13.250 -8.950 -13.713 1.00 94.69 249 ILE A N 1
ATOM 1962 C CA . ILE A 1 249 ? 12.535 -9.168 -12.456 1.00 94.69 249 ILE A CA 1
ATOM 1963 C C . ILE A 1 249 ? 11.406 -10.137 -12.784 1.00 94.69 249 ILE A C 1
ATOM 1965 O O . ILE A 1 249 ? 10.626 -9.874 -13.698 1.00 94.69 249 ILE A O 1
ATOM 1969 N N . ASP A 1 250 ? 11.347 -11.253 -12.064 1.00 93.94 250 ASP A N 1
ATOM 1970 C CA . ASP A 1 250 ? 10.251 -12.206 -12.213 1.00 93.94 250 ASP A CA 1
ATOM 1971 C C . ASP A 1 250 ? 8.924 -11.551 -11.800 1.00 93.94 250 ASP A C 1
ATOM 1973 O O . ASP A 1 250 ? 8.882 -10.768 -10.848 1.00 93.94 250 ASP A O 1
ATOM 1977 N N . LYS A 1 251 ? 7.825 -11.870 -12.490 1.00 92.19 251 LYS A N 1
ATOM 1978 C CA . LYS A 1 251 ? 6.507 -11.297 -12.176 1.00 92.19 251 LYS A CA 1
ATOM 1979 C C . LYS A 1 251 ? 6.064 -11.602 -10.742 1.00 92.19 251 LYS A C 1
ATOM 1981 O O . LYS A 1 251 ? 5.445 -10.765 -10.091 1.00 92.19 251 LYS A O 1
ATOM 1986 N N . ASN A 1 252 ? 6.443 -12.760 -10.211 1.00 92.00 252 ASN A N 1
ATOM 1987 C CA . ASN A 1 252 ? 6.139 -13.195 -8.854 1.00 92.00 252 ASN A CA 1
ATOM 1988 C C . ASN A 1 252 ? 7.250 -12.843 -7.855 1.00 92.00 252 ASN A C 1
ATOM 1990 O O . ASN A 1 252 ? 7.133 -13.207 -6.685 1.00 92.00 252 ASN A O 1
ATOM 1994 N N . ALA A 1 253 ? 8.289 -12.110 -8.279 1.00 95.50 253 ALA A N 1
ATOM 1995 C CA . ALA A 1 253 ? 9.378 -11.706 -7.400 1.00 95.50 253 ALA A CA 1
ATOM 1996 C C . ALA A 1 253 ? 8.854 -10.954 -6.175 1.00 95.50 253 ALA A C 1
ATOM 1998 O O . ALA A 1 253 ? 7.918 -10.149 -6.253 1.00 95.50 253 ALA A O 1
ATOM 1999 N N . THR A 1 254 ? 9.493 -11.185 -5.035 1.00 95.06 254 THR A N 1
ATOM 2000 C CA . THR A 1 254 ? 9.196 -10.441 -3.813 1.00 95.06 254 THR A CA 1
ATOM 2001 C C . THR A 1 254 ? 9.689 -8.997 -3.923 1.00 95.06 254 THR A C 1
ATOM 2003 O O . THR A 1 254 ? 10.578 -8.663 -4.712 1.00 95.06 254 THR A O 1
ATOM 2006 N N . PHE A 1 255 ? 9.165 -8.118 -3.063 1.00 94.88 255 PHE A N 1
ATOM 2007 C CA . PHE A 1 255 ? 9.666 -6.744 -2.951 1.00 94.88 255 PHE A CA 1
ATOM 2008 C C . PHE A 1 255 ? 11.185 -6.694 -2.714 1.00 94.88 255 PHE A C 1
ATOM 2010 O O . PHE A 1 255 ? 11.888 -5.883 -3.318 1.00 94.88 255 PHE A O 1
ATOM 2017 N N . GLN A 1 256 ? 11.708 -7.583 -1.866 1.00 9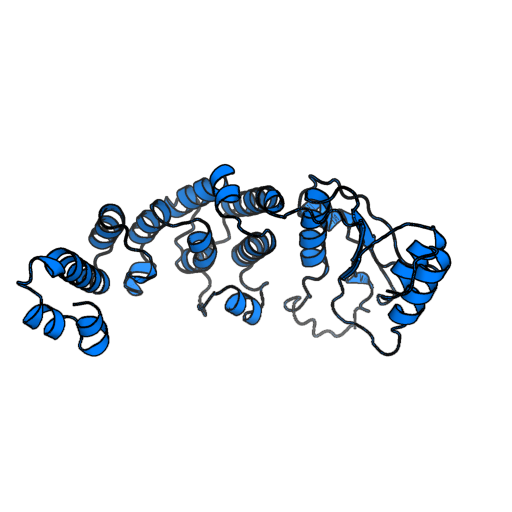2.62 256 GLN A N 1
ATOM 2018 C CA . GLN A 1 256 ? 13.128 -7.603 -1.525 1.00 92.62 256 GLN A CA 1
ATOM 2019 C C . GLN A 1 256 ? 14.003 -8.074 -2.696 1.00 92.62 256 GLN A C 1
ATOM 2021 O O . GLN A 1 256 ? 15.093 -7.534 -2.908 1.00 92.62 256 GLN A O 1
ATOM 2026 N N . GLU A 1 257 ? 13.529 -9.044 -3.478 1.00 94.56 257 GLU A N 1
ATOM 2027 C CA . GLU A 1 257 ? 14.196 -9.493 -4.704 1.00 94.56 257 GLU A CA 1
ATOM 2028 C C . GLU A 1 257 ? 14.241 -8.381 -5.751 1.00 94.56 257 GLU A C 1
ATOM 2030 O O . GLU A 1 257 ? 15.317 -8.096 -6.284 1.00 94.56 257 GLU A O 1
ATOM 2035 N N . ALA A 1 258 ? 13.117 -7.695 -5.988 1.00 94.44 258 ALA A N 1
ATOM 2036 C CA . ALA A 1 258 ? 13.055 -6.550 -6.897 1.00 94.44 258 ALA A CA 1
ATOM 2037 C C . ALA A 1 258 ? 14.027 -5.439 -6.468 1.00 94.44 258 ALA A C 1
ATOM 2039 O O . ALA A 1 258 ? 14.836 -4.978 -7.277 1.00 94.44 258 ALA A O 1
ATOM 2040 N N . MET A 1 259 ? 14.036 -5.088 -5.176 1.00 91.88 259 MET A N 1
ATOM 2041 C CA . MET A 1 259 ? 14.985 -4.128 -4.602 1.00 91.88 259 MET A CA 1
ATOM 2042 C C . MET A 1 259 ? 16.435 -4.534 -4.862 1.00 91.88 259 MET A C 1
ATOM 2044 O O . MET A 1 259 ? 17.257 -3.698 -5.230 1.00 91.88 259 MET A O 1
ATOM 2048 N N . ASN A 1 260 ? 16.779 -5.807 -4.670 1.00 91.00 260 ASN A N 1
ATOM 2049 C CA . ASN A 1 260 ? 18.142 -6.287 -4.875 1.00 91.00 260 ASN A CA 1
ATOM 2050 C C . ASN A 1 260 ? 18.545 -6.284 -6.356 1.00 91.00 260 ASN A C 1
ATOM 2052 O O . ASN A 1 260 ? 19.670 -5.903 -6.670 1.00 91.00 260 ASN A O 1
ATOM 2056 N N . ARG A 1 261 ? 17.626 -6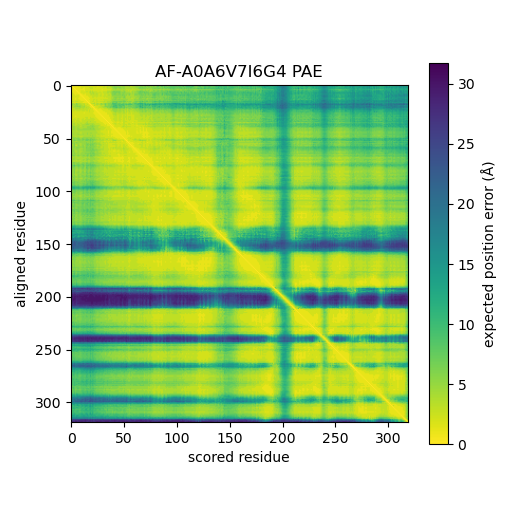.631 -7.263 1.00 90.94 261 ARG A N 1
ATOM 2057 C CA . ARG A 1 261 ? 17.852 -6.625 -8.718 1.00 90.94 261 ARG A CA 1
ATOM 2058 C C . ARG A 1 261 ? 18.005 -5.211 -9.280 1.00 90.94 261 ARG A C 1
ATOM 2060 O O . ARG A 1 261 ? 18.867 -4.973 -10.124 1.00 90.94 261 ARG A O 1
ATOM 2067 N N . MET A 1 262 ? 17.189 -4.270 -8.808 1.00 88.00 262 MET A N 1
ATOM 2068 C CA . MET A 1 262 ? 17.206 -2.880 -9.272 1.00 88.00 262 MET A CA 1
ATOM 2069 C C . MET A 1 262 ? 18.342 -2.046 -8.670 1.00 88.00 262 MET A C 1
ATOM 2071 O O . MET A 1 262 ? 18.613 -0.950 -9.157 1.00 88.00 262 MET A O 1
ATOM 2075 N N . LYS A 1 263 ? 19.044 -2.524 -7.635 1.00 84.88 263 LYS A N 1
ATOM 2076 C CA . LYS A 1 263 ? 20.235 -1.837 -7.119 1.00 84.88 263 LYS A CA 1
ATOM 2077 C C . LYS A 1 263 ? 21.331 -1.821 -8.187 1.00 84.88 263 LYS A C 1
ATOM 2079 O O . LYS A 1 263 ? 21.920 -2.841 -8.531 1.00 84.88 263 LYS A O 1
ATOM 2084 N N . SER A 1 264 ? 21.663 -0.631 -8.674 1.00 75.19 264 SER A N 1
ATOM 2085 C CA . SER A 1 264 ? 22.812 -0.397 -9.549 1.00 75.19 264 SER A CA 1
ATOM 2086 C C . SER A 1 264 ? 23.654 0.765 -9.051 1.00 75.19 264 SER A C 1
ATOM 2088 O O . SER A 1 264 ? 23.132 1.753 -8.534 1.00 75.19 264 SER A O 1
ATOM 2090 N N . LYS A 1 265 ? 24.971 0.674 -9.236 1.00 70.25 265 LYS A N 1
ATOM 2091 C CA . LYS A 1 265 ? 25.865 1.824 -9.092 1.00 70.25 265 LYS A CA 1
ATOM 2092 C C . LYS A 1 265 ? 25.787 2.625 -10.394 1.00 70.25 265 LYS A C 1
ATOM 2094 O O . LYS A 1 265 ? 26.149 2.108 -11.444 1.00 70.25 265 LYS A O 1
ATOM 2099 N N . SER A 1 266 ? 25.282 3.852 -10.333 1.00 72.31 266 SER A N 1
ATOM 2100 C CA . SER A 1 266 ? 25.406 4.831 -11.419 1.00 72.31 266 SER A CA 1
ATOM 2101 C C . SER A 1 266 ? 26.305 5.947 -10.920 1.00 72.31 266 SER A C 1
ATOM 2103 O O . SER A 1 266 ? 26.096 6.403 -9.812 1.00 72.31 266 SER A O 1
ATOM 2105 N N . THR A 1 267 ? 27.285 6.398 -11.689 1.00 68.69 267 THR A N 1
ATOM 2106 C CA . THR A 1 267 ? 28.132 7.554 -11.345 1.00 68.69 267 THR A CA 1
ATOM 2107 C C . THR A 1 267 ? 27.650 8.860 -11.989 1.00 68.69 267 THR A C 1
ATOM 2109 O O . THR A 1 267 ? 28.209 9.918 -11.711 1.00 68.69 267 THR A O 1
ATOM 2112 N N . ALA A 1 268 ? 26.597 8.809 -12.814 1.00 73.62 268 ALA A N 1
ATOM 2113 C CA . ALA A 1 268 ? 26.061 9.950 -13.552 1.00 73.62 268 ALA A CA 1
ATOM 2114 C C . ALA A 1 268 ? 24.591 10.224 -13.187 1.00 73.62 268 ALA A C 1
ATOM 2116 O O . ALA A 1 268 ? 23.843 9.276 -12.908 1.00 73.62 268 ALA A O 1
ATOM 2117 N N . PRO A 1 269 ? 24.159 11.501 -13.197 1.00 77.31 269 PRO A N 1
ATOM 2118 C CA . PRO A 1 269 ? 22.770 11.858 -12.934 1.00 77.31 269 PRO A CA 1
ATOM 2119 C C . PRO A 1 269 ? 21.828 11.233 -13.979 1.00 77.31 269 PRO A C 1
ATOM 2121 O O . PRO A 1 269 ? 22.221 11.075 -15.140 1.00 77.31 269 PRO A O 1
ATOM 2124 N N . PRO A 1 270 ? 20.582 10.892 -13.598 1.00 83.38 270 PRO A N 1
ATOM 2125 C CA . PRO A 1 270 ? 19.609 10.332 -14.527 1.00 83.38 270 PRO A CA 1
ATOM 2126 C C . PRO A 1 270 ? 19.298 11.332 -15.645 1.00 83.38 270 PRO A C 1
ATOM 2128 O O . PRO A 1 270 ? 19.116 12.525 -15.396 1.00 83.38 270 PRO A O 1
ATOM 2131 N N . ASN A 1 271 ? 19.217 10.835 -16.879 1.00 85.19 271 ASN A N 1
ATOM 2132 C CA . ASN A 1 271 ? 18.798 11.612 -18.040 1.00 85.19 271 ASN A CA 1
ATOM 2133 C C . ASN A 1 271 ? 17.526 10.999 -18.625 1.00 85.19 271 ASN A C 1
ATOM 2135 O O . ASN A 1 271 ? 17.557 9.880 -19.134 1.00 85.19 271 ASN A O 1
ATOM 2139 N N . LEU A 1 272 ? 16.426 11.743 -18.554 1.00 88.94 272 LEU A N 1
ATOM 2140 C CA . LEU A 1 272 ? 15.079 11.231 -18.805 1.00 88.94 272 LEU A CA 1
ATOM 2141 C C . LEU A 1 272 ? 14.806 10.887 -20.279 1.00 88.94 272 LEU A C 1
ATOM 2143 O O . LEU A 1 272 ? 13.999 10.000 -20.552 1.00 88.94 272 LEU A O 1
ATOM 2147 N N . GLY A 1 273 ? 15.518 11.517 -21.220 1.00 89.62 273 GLY A N 1
ATOM 2148 C CA . GLY A 1 273 ? 15.388 11.236 -22.652 1.00 89.62 273 GLY A CA 1
ATOM 2149 C C . GLY A 1 273 ? 16.157 9.992 -23.110 1.00 89.62 273 GLY A C 1
ATOM 2150 O O . GLY A 1 273 ? 15.826 9.394 -24.135 1.00 89.62 273 GLY A O 1
ATOM 2151 N N . LYS A 1 274 ? 17.176 9.552 -22.359 1.00 89.12 274 LYS A N 1
ATOM 2152 C CA . LYS A 1 274 ? 18.030 8.423 -22.7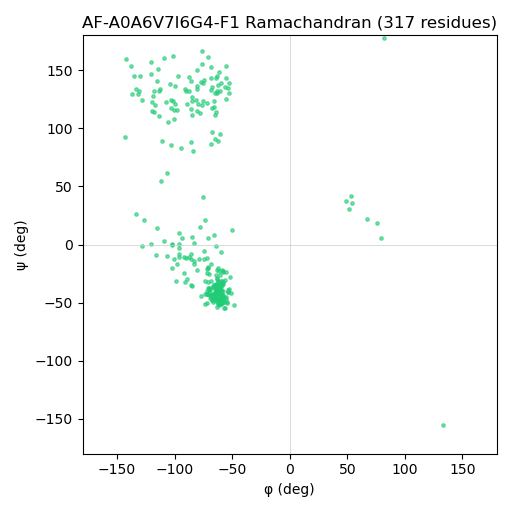66 1.00 89.12 274 LYS A CA 1
ATOM 2153 C C . LYS A 1 274 ? 17.300 7.075 -22.879 1.00 89.12 274 LYS A C 1
ATOM 2155 O O . LYS A 1 274 ? 17.576 6.378 -23.855 1.00 89.12 274 LYS A O 1
ATOM 2160 N N . PRO A 1 275 ? 16.372 6.691 -21.982 1.00 91.56 275 PRO A N 1
ATOM 2161 C CA . PRO A 1 275 ? 15.602 5.454 -22.137 1.00 91.56 275 PRO A CA 1
ATOM 2162 C C . PRO A 1 275 ? 14.736 5.434 -23.400 1.00 91.56 275 PRO A C 1
ATOM 2164 O O . PRO A 1 275 ? 14.614 4.400 -24.055 1.00 91.56 275 PRO A O 1
ATOM 2167 N N . ILE A 1 276 ? 14.193 6.590 -23.790 1.00 93.62 276 ILE A N 1
ATOM 2168 C CA . ILE A 1 276 ? 13.399 6.743 -25.015 1.00 93.62 276 ILE A CA 1
ATOM 2169 C C . ILE A 1 276 ? 14.287 6.547 -26.248 1.00 93.62 276 ILE A C 1
ATOM 2171 O O . ILE A 1 276 ? 13.963 5.758 -27.137 1.00 93.62 276 ILE A O 1
ATOM 2175 N N . LEU A 1 277 ? 15.456 7.194 -26.277 1.00 92.06 277 LEU A N 1
ATOM 2176 C CA . LEU A 1 277 ? 16.427 6.993 -27.354 1.00 92.06 277 LEU A CA 1
ATOM 2177 C C . LEU A 1 277 ? 16.921 5.544 -27.414 1.00 92.06 277 LEU A C 1
ATOM 2179 O O . LEU A 1 277 ? 17.081 4.997 -28.505 1.00 92.06 277 LEU A O 1
ATOM 2183 N N . TRP A 1 278 ? 17.149 4.911 -26.259 1.00 92.31 278 TRP A N 1
ATOM 2184 C CA . TRP A 1 278 ? 17.527 3.501 -26.179 1.00 92.31 278 TRP A CA 1
ATOM 2185 C C . TRP A 1 278 ? 16.464 2.613 -26.828 1.00 92.31 278 TRP A C 1
ATOM 2187 O O . TRP A 1 278 ? 16.800 1.763 -27.656 1.00 92.31 278 TRP A O 1
ATOM 2197 N N . ALA A 1 279 ? 15.186 2.854 -26.526 1.00 93.38 279 ALA A N 1
ATOM 2198 C CA . ALA A 1 279 ? 14.083 2.130 -27.143 1.00 93.38 279 ALA A CA 1
ATOM 2199 C C . ALA A 1 279 ? 14.019 2.370 -28.659 1.00 93.38 279 ALA A C 1
ATOM 2201 O O . ALA A 1 279 ? 13.864 1.412 -29.417 1.00 93.38 279 ALA A O 1
ATOM 2202 N N . ALA A 1 280 ? 14.214 3.617 -29.109 1.00 92.94 280 ALA A N 1
ATOM 2203 C CA . ALA A 1 280 ? 14.250 3.973 -30.528 1.00 92.94 280 ALA A CA 1
ATOM 2204 C C . ALA A 1 280 ? 15.383 3.236 -31.257 1.00 92.94 280 ALA A C 1
ATOM 2206 O O . ALA A 1 280 ? 15.189 2.666 -32.329 1.00 92.94 280 ALA A O 1
ATOM 2207 N N . HIS A 1 281 ? 16.582 3.230 -30.671 1.00 91.38 281 HIS A N 1
ATOM 2208 C CA . HIS A 1 281 ? 17.757 2.573 -31.231 1.00 91.38 281 HIS A CA 1
ATOM 2209 C C . HIS A 1 281 ? 17.537 1.077 -31.443 1.00 91.38 281 HIS A C 1
ATOM 2211 O O . HIS A 1 281 ? 17.799 0.578 -32.534 1.00 91.38 281 HIS A O 1
ATOM 2217 N N . HIS A 1 282 ? 16.982 0.399 -30.439 1.00 91.44 282 HIS A N 1
ATOM 2218 C CA . HIS A 1 282 ? 16.703 -1.038 -30.477 1.00 91.44 282 HIS A CA 1
ATOM 2219 C C . HIS A 1 282 ? 15.357 -1.383 -31.130 1.00 91.44 282 HIS A C 1
ATOM 2221 O O . HIS A 1 282 ? 14.937 -2.539 -31.080 1.00 91.44 282 HIS A O 1
ATOM 2227 N N . ARG A 1 283 ? 14.659 -0.392 -31.708 1.00 92.88 283 ARG A N 1
ATOM 2228 C CA . ARG A 1 283 ? 13.325 -0.526 -32.314 1.00 92.88 283 ARG A CA 1
ATOM 2229 C C . ARG A 1 283 ? 12.316 -1.247 -31.402 1.00 92.88 283 ARG A C 1
ATOM 2231 O O . ARG A 1 283 ? 11.489 -2.034 -31.863 1.00 92.88 283 ARG A O 1
ATOM 2238 N N . LYS A 1 284 ? 12.387 -1.003 -30.090 1.00 93.81 284 LYS A N 1
ATOM 2239 C CA . LYS A 1 284 ? 11.469 -1.581 -29.097 1.00 93.81 284 LYS A CA 1
ATOM 2240 C C . LYS A 1 284 ? 10.210 -0.723 -29.003 1.00 93.81 284 LYS A C 1
ATOM 2242 O O . LYS A 1 284 ? 10.294 0.490 -28.810 1.00 93.81 284 LYS A O 1
ATOM 2247 N N . LYS A 1 285 ? 9.044 -1.354 -29.145 1.00 94.94 285 LYS A N 1
ATOM 2248 C CA . LYS A 1 285 ? 7.739 -0.685 -29.091 1.00 94.94 285 LYS A CA 1
ATOM 2249 C C . LYS A 1 285 ? 7.257 -0.553 -27.642 1.00 94.94 285 LYS A C 1
ATOM 2251 O O . LYS A 1 285 ? 7.114 -1.567 -26.966 1.00 94.94 285 LYS A O 1
ATOM 2256 N N . TYR A 1 286 ? 6.982 0.673 -27.220 1.00 96.00 286 TYR A N 1
ATOM 2257 C CA . TYR A 1 286 ? 6.412 1.038 -25.931 1.00 96.00 286 TYR A CA 1
ATOM 2258 C C . TYR A 1 286 ? 5.319 2.075 -26.153 1.00 96.00 286 TYR A C 1
ATOM 2260 O O . TYR A 1 286 ? 5.433 2.913 -27.046 1.00 96.00 286 TYR A O 1
ATOM 2268 N N . ASP A 1 287 ? 4.282 2.001 -25.331 1.00 96.00 287 ASP A N 1
ATOM 2269 C CA . ASP A 1 287 ? 3.176 2.957 -25.310 1.00 96.00 287 ASP A CA 1
ATOM 2270 C C . ASP A 1 287 ? 3.386 3.979 -24.189 1.00 96.00 287 ASP A C 1
ATOM 2272 O O . ASP A 1 287 ? 3.024 5.144 -24.324 1.00 96.00 287 ASP A O 1
ATOM 2276 N N . VAL A 1 288 ? 4.029 3.557 -23.092 1.00 96.94 288 VAL A N 1
ATOM 2277 C CA . VAL A 1 288 ? 4.249 4.389 -21.909 1.00 96.94 288 VAL A CA 1
ATOM 2278 C C . VAL A 1 288 ? 5.704 4.306 -21.454 1.00 96.94 288 VAL A C 1
ATOM 2280 O O . VAL A 1 288 ? 6.250 3.225 -21.226 1.00 96.94 288 VAL A O 1
ATOM 2283 N N . PHE A 1 289 ? 6.320 5.470 -21.258 1.00 96.12 289 PHE A N 1
ATOM 2284 C CA . PHE A 1 289 ? 7.631 5.614 -20.632 1.00 96.12 289 PHE A CA 1
ATOM 2285 C C . PHE A 1 289 ? 7.457 6.204 -19.232 1.00 96.12 289 PHE A C 1
ATOM 2287 O O . PHE A 1 289 ? 6.909 7.293 -19.083 1.00 96.12 289 PHE A O 1
ATOM 2294 N N . ILE A 1 290 ? 7.940 5.503 -18.205 1.00 96.12 290 ILE A N 1
ATOM 2295 C CA . ILE A 1 290 ? 7.881 5.950 -16.810 1.00 96.12 290 ILE A CA 1
ATOM 2296 C C . ILE A 1 290 ? 9.306 6.076 -16.280 1.00 96.12 290 ILE A C 1
ATOM 2298 O O . ILE A 1 290 ? 10.009 5.082 -16.115 1.00 96.12 290 ILE A O 1
ATOM 2302 N N . ASN A 1 291 ? 9.724 7.297 -15.959 1.00 92.44 291 ASN A N 1
ATOM 2303 C CA . ASN A 1 291 ? 11.000 7.550 -15.299 1.00 92.44 291 ASN A CA 1
ATOM 2304 C C . ASN A 1 291 ? 10.774 7.844 -13.811 1.00 92.44 291 ASN A C 1
ATOM 2306 O O . ASN A 1 291 ? 10.149 8.843 -13.466 1.00 92.44 291 ASN A O 1
ATOM 2310 N N . VAL A 1 292 ? 11.308 6.999 -12.927 1.00 91.88 292 VAL A N 1
ATOM 2311 C CA . VAL A 1 292 ? 11.204 7.173 -11.471 1.00 91.88 292 VAL A CA 1
ATOM 2312 C C . VAL A 1 292 ? 12.509 7.765 -10.945 1.00 91.88 292 VAL A C 1
ATOM 2314 O O . VAL A 1 292 ? 13.548 7.097 -10.914 1.00 91.88 292 VAL A O 1
ATOM 2317 N N . VAL A 1 293 ? 12.467 9.041 -10.561 1.00 87.25 293 VAL A N 1
ATOM 2318 C CA . VAL A 1 293 ? 13.631 9.827 -10.123 1.00 87.25 293 VAL A CA 1
ATOM 2319 C C . VAL A 1 293 ? 13.289 10.677 -8.898 1.00 87.25 293 VAL A C 1
ATOM 2321 O O . VAL A 1 293 ? 12.136 11.044 -8.710 1.00 87.25 293 VAL A O 1
ATOM 2324 N N . ASP A 1 294 ? 14.289 11.009 -8.073 1.00 80.62 294 ASP A N 1
ATOM 2325 C CA . ASP A 1 294 ? 14.104 11.952 -6.951 1.00 80.62 294 ASP A CA 1
ATOM 2326 C C . ASP A 1 294 ? 13.971 13.393 -7.450 1.00 80.62 294 ASP A C 1
ATOM 2328 O O . ASP A 1 294 ? 13.057 14.126 -7.090 1.00 80.62 294 ASP A O 1
ATOM 2332 N N . LYS A 1 295 ? 14.924 13.808 -8.291 1.00 76.44 295 LYS A N 1
ATOM 2333 C CA . LYS A 1 295 ? 15.017 15.167 -8.817 1.00 76.44 295 LYS A CA 1
ATOM 2334 C C . LYS A 1 295 ? 15.267 15.134 -10.310 1.00 76.44 295 LYS A C 1
ATOM 2336 O O . LYS A 1 295 ? 16.153 14.422 -10.786 1.00 76.44 295 LYS A O 1
ATOM 2341 N N . MET A 1 296 ? 14.516 15.963 -11.018 1.00 73.56 296 MET A N 1
ATOM 2342 C CA . MET A 1 296 ? 14.730 16.271 -12.423 1.00 73.56 296 MET A CA 1
ATOM 2343 C C . MET A 1 296 ? 15.711 17.442 -12.553 1.00 73.56 296 MET A C 1
ATOM 2345 O O . MET A 1 296 ? 15.722 18.352 -11.726 1.00 73.56 296 MET A O 1
ATOM 2349 N N . ARG A 1 297 ? 16.561 17.418 -13.585 1.00 73.19 297 ARG A N 1
ATOM 2350 C CA . ARG A 1 297 ? 17.425 18.550 -13.950 1.00 73.19 297 ARG A CA 1
ATOM 2351 C C . ARG A 1 297 ? 16.941 19.137 -15.270 1.00 73.19 297 ARG A C 1
ATOM 2353 O O . AR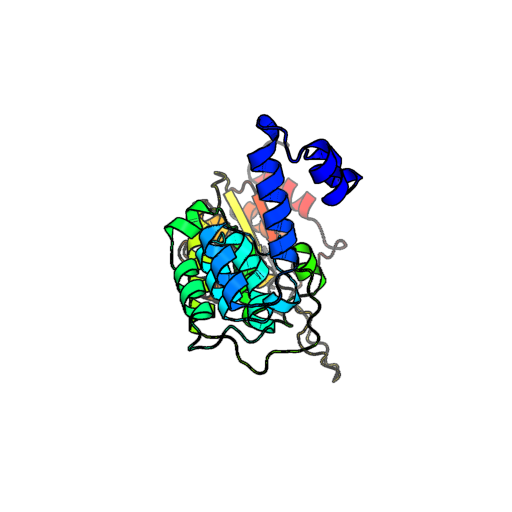G A 1 297 ? 17.421 18.731 -16.324 1.00 73.19 297 ARG A O 1
ATOM 2360 N N . GLU A 1 298 ? 16.022 20.093 -15.190 1.00 68.50 298 GLU A N 1
ATOM 2361 C CA . GLU A 1 298 ? 15.349 20.707 -16.349 1.00 68.50 298 GLU A CA 1
ATOM 2362 C C . GLU A 1 298 ? 16.321 21.237 -17.409 1.00 68.50 298 GLU A C 1
ATOM 2364 O O . GLU A 1 298 ? 16.111 21.016 -18.595 1.00 68.50 298 GLU A O 1
ATOM 2369 N N . LYS A 1 299 ? 17.453 21.831 -16.999 1.00 71.75 299 LYS A N 1
ATOM 2370 C CA . LYS A 1 299 ? 18.477 22.363 -17.922 1.00 71.75 299 LYS A CA 1
ATOM 2371 C C . LYS A 1 299 ? 19.015 21.331 -18.930 1.00 71.75 299 LYS A C 1
ATOM 2373 O O . LYS A 1 299 ? 19.538 21.713 -19.970 1.00 71.75 299 LYS A O 1
ATOM 2378 N N . TYR A 1 300 ? 18.925 20.039 -18.617 1.00 70.62 300 TYR A N 1
ATOM 2379 C CA . TYR A 1 300 ? 19.400 18.947 -19.473 1.00 70.62 300 TYR A CA 1
ATOM 2380 C C . TYR A 1 300 ? 18.263 18.052 -19.968 1.00 70.62 300 TYR A C 1
ATOM 2382 O O . TYR A 1 300 ? 18.524 16.939 -20.439 1.00 70.62 300 TYR A O 1
ATOM 2390 N N . ASP A 1 301 ? 17.015 18.499 -19.826 1.00 80.38 301 ASP A N 1
ATOM 2391 C CA . ASP A 1 301 ? 15.877 17.749 -20.316 1.00 80.38 301 ASP A CA 1
ATOM 2392 C C . ASP A 1 301 ? 15.699 17.951 -21.823 1.00 80.38 301 ASP A C 1
ATOM 2394 O O . ASP A 1 301 ? 15.508 19.058 -22.316 1.00 80.38 301 ASP A O 1
ATOM 2398 N N . PHE A 1 302 ? 15.760 16.848 -22.559 1.00 87.44 302 PHE A N 1
ATOM 2399 C CA . PHE A 1 302 ? 15.458 16.798 -23.987 1.00 87.44 302 PHE A CA 1
ATOM 2400 C C . PHE A 1 302 ? 14.413 15.718 -24.297 1.00 87.44 302 PHE A C 1
ATOM 2402 O O . PHE A 1 302 ? 14.324 15.244 -25.430 1.00 87.44 302 PHE A O 1
ATOM 2409 N N . THR A 1 303 ? 13.624 15.308 -23.298 1.00 90.25 303 THR A N 1
ATOM 2410 C CA . THR A 1 303 ? 12.640 14.219 -23.405 1.00 90.25 303 THR A CA 1
ATOM 2411 C C . THR A 1 303 ? 11.668 14.427 -24.568 1.00 90.25 303 THR A C 1
ATOM 2413 O O . THR A 1 303 ? 11.405 13.471 -25.293 1.00 90.25 303 THR A O 1
ATOM 2416 N N . GLY A 1 304 ? 11.222 15.665 -24.822 1.00 91.50 304 GLY A N 1
ATOM 2417 C CA . GLY A 1 304 ? 10.383 15.996 -25.985 1.00 91.50 304 GLY A CA 1
ATOM 2418 C C . GLY A 1 304 ? 11.041 15.609 -27.314 1.00 91.50 304 GLY A C 1
ATOM 2419 O O . GLY A 1 304 ? 10.519 14.777 -28.049 1.00 91.50 304 GLY A O 1
ATOM 2420 N N . ARG A 1 305 ? 12.270 16.085 -27.559 1.00 92.44 305 ARG A N 1
ATOM 2421 C CA . ARG A 1 305 ? 13.043 15.724 -28.761 1.00 92.44 305 ARG A CA 1
ATOM 2422 C C . ARG A 1 305 ? 13.324 14.221 -28.846 1.00 92.44 305 ARG A C 1
ATOM 2424 O O . ARG A 1 305 ? 13.323 13.652 -29.935 1.00 92.44 305 ARG A O 1
ATOM 2431 N N . ALA A 1 306 ? 13.595 13.565 -27.715 1.00 92.75 306 ALA A N 1
ATOM 2432 C CA . ALA A 1 306 ? 13.778 12.116 -27.684 1.00 92.75 306 ALA A CA 1
ATOM 2433 C C . ALA A 1 306 ? 12.499 11.378 -28.108 1.00 92.75 306 ALA A C 1
ATOM 2435 O O . ALA A 1 306 ? 12.589 10.391 -28.838 1.00 92.75 306 ALA A O 1
ATOM 2436 N N . MET A 1 307 ? 11.329 11.873 -27.697 1.00 94.75 307 MET A N 1
ATOM 2437 C CA . MET A 1 307 ? 10.033 11.327 -28.089 1.00 94.75 307 MET A CA 1
ATOM 2438 C C . MET A 1 307 ? 9.755 11.522 -29.580 1.00 94.75 307 MET A C 1
ATOM 2440 O O . MET A 1 307 ? 9.342 10.569 -30.235 1.00 94.75 307 MET A O 1
ATOM 2444 N N . ASP A 1 308 ? 10.058 12.690 -30.148 1.00 94.12 308 ASP A N 1
ATOM 2445 C CA . ASP A 1 308 ? 9.905 12.927 -31.592 1.00 94.12 308 ASP A CA 1
ATOM 2446 C C . ASP A 1 308 ? 10.776 11.969 -32.411 1.00 94.12 308 ASP A C 1
ATOM 2448 O O . ASP A 1 308 ? 10.328 11.357 -33.384 1.00 94.12 308 ASP A O 1
ATOM 2452 N N . LEU A 1 309 ? 12.027 11.776 -31.981 1.00 93.31 309 LEU A N 1
ATOM 2453 C CA . LEU A 1 309 ? 12.942 10.816 -32.596 1.00 93.31 309 LEU A CA 1
ATOM 2454 C C . LEU A 1 309 ? 12.437 9.378 -32.456 1.00 93.31 309 LEU A C 1
ATOM 2456 O O . LEU A 1 309 ? 12.574 8.595 -33.397 1.00 93.31 309 LEU A O 1
ATOM 2460 N N . TYR A 1 310 ? 11.850 9.028 -31.311 1.00 94.94 310 TYR A N 1
ATOM 2461 C CA . TYR A 1 310 ? 11.224 7.729 -31.099 1.00 94.94 310 TYR A CA 1
ATOM 2462 C C . TYR A 1 310 ? 10.039 7.525 -32.044 1.00 94.94 310 TYR A C 1
ATOM 2464 O O . TYR A 1 310 ? 10.049 6.562 -32.808 1.00 94.94 310 TYR A O 1
ATOM 2472 N N . LYS A 1 311 ? 9.076 8.456 -32.077 1.00 94.38 311 LYS A N 1
ATOM 2473 C CA . LYS A 1 311 ? 7.914 8.407 -32.978 1.00 94.38 311 LYS A CA 1
ATOM 2474 C C . LYS A 1 311 ? 8.351 8.268 -34.437 1.00 94.38 311 LYS A C 1
ATOM 2476 O O . LYS A 1 311 ? 7.926 7.330 -35.110 1.00 94.38 311 LYS A O 1
ATOM 2481 N N . LYS A 1 312 ? 9.295 9.105 -34.889 1.00 93.81 312 LYS A N 1
ATOM 2482 C CA . LYS A 1 312 ? 9.861 9.048 -36.246 1.00 93.81 312 LYS A CA 1
ATOM 2483 C C . LYS A 1 312 ? 10.522 7.702 -36.544 1.00 93.81 312 LYS A C 1
ATOM 2485 O O . LYS A 1 312 ? 10.280 7.123 -37.594 1.00 93.81 312 LYS A O 1
ATOM 2490 N N . LYS A 1 313 ? 11.355 7.184 -35.637 1.00 93.88 313 LYS A N 1
ATOM 2491 C CA . LYS A 1 313 ? 12.084 5.920 -35.848 1.00 93.88 313 LYS A CA 1
ATOM 2492 C C . LYS A 1 313 ? 11.176 4.688 -35.790 1.00 93.88 313 LYS A C 1
ATOM 2494 O O . LYS A 1 313 ? 11.512 3.656 -36.370 1.00 93.88 313 LYS A O 1
ATOM 2499 N N . MET A 1 314 ? 10.048 4.799 -35.097 1.00 93.19 314 MET A N 1
ATOM 2500 C CA . MET A 1 314 ? 9.052 3.742 -34.940 1.00 93.19 314 MET A CA 1
ATOM 2501 C C . MET A 1 314 ? 7.893 3.843 -35.941 1.00 93.19 314 MET A C 1
ATOM 2503 O O . MET A 1 314 ? 7.012 2.985 -35.902 1.00 93.19 314 MET A O 1
ATOM 2507 N N . ASN A 1 315 ? 7.903 4.840 -36.836 1.00 90.75 315 ASN A N 1
ATOM 2508 C CA . ASN A 1 315 ? 6.819 5.151 -37.775 1.00 90.75 315 ASN A CA 1
ATOM 2509 C C . ASN A 1 315 ? 5.458 5.326 -37.075 1.00 90.75 315 ASN A C 1
ATOM 2511 O O . ASN A 1 315 ? 4.441 4.816 -37.538 1.00 90.75 315 ASN A O 1
ATOM 2515 N N . LEU A 1 316 ? 5.449 6.012 -35.929 1.00 87.12 316 LEU A N 1
ATOM 2516 C CA . LEU A 1 316 ? 4.227 6.348 -35.200 1.00 87.12 316 LEU A CA 1
ATOM 2517 C C . LEU A 1 316 ? 3.715 7.708 -35.682 1.00 87.12 316 LEU A C 1
ATOM 2519 O O . LEU A 1 316 ? 4.493 8.654 -35.808 1.00 87.12 316 LEU A O 1
ATOM 2523 N N . THR A 1 317 ? 2.415 7.810 -35.947 1.00 76.81 317 THR A N 1
ATOM 2524 C CA . THR A 1 317 ? 1.758 9.078 -36.286 1.00 76.81 317 THR A CA 1
ATOM 2525 C C . THR A 1 317 ? 1.852 10.063 -35.121 1.00 76.81 317 THR A C 1
ATOM 2527 O O . THR A 1 317 ? 1.793 9.666 -33.957 1.00 76.81 317 THR A O 1
ATOM 2530 N N . ASN A 1 318 ? 1.990 11.356 -35.430 1.00 57.75 318 ASN A N 1
ATOM 2531 C CA . ASN A 1 318 ? 1.922 12.423 -34.434 1.00 57.75 318 ASN A CA 1
ATOM 2532 C C . ASN A 1 318 ? 0.485 12.535 -33.905 1.00 57.75 318 ASN A C 1
ATOM 2534 O O . ASN A 1 318 ? -0.315 13.291 -34.443 1.00 57.75 318 ASN A O 1
ATOM 2538 N N . THR A 1 319 ? 0.160 11.748 -32.883 1.00 52.31 319 THR A N 1
ATOM 2539 C CA . THR A 1 319 ? -0.871 12.079 -31.890 1.00 52.31 319 THR A CA 1
ATOM 2540 C C . THR A 1 319 ? -0.248 12.910 -30.785 1.00 52.31 319 THR A C 1
ATOM 2542 O O . THR A 1 319 ? 0.886 12.545 -30.363 1.00 52.31 319 THR A O 1
#

Organism: NCBI:txid1563983

Nearest PDB structures (foldseek):
  1yvp-assembly1_A  TM=6.704E-01  e=4.406E-14  Xenopus laevis
  1yvp-assembly2_B  TM=6.578E-01  e=1.206E-13  Xenopus laevis
  2i91-assembly2_B  TM=6.818E-01  e=1.771E-12  Xenopus laevis
  2i91-assembly1_A  TM=6.756E-01  e=1.688E-12  Xenopus laevis
  1yvr-assembly1_A  TM=6.508E-01  e=3.637E-12  Xenopus laevis